Protein AF-A0A816SSE1-F1 (afdb_monomer)

Nearest PDB structures (foldseek):
  2qmi-assembly1_C  TM=7.385E-01  e=2.324E-08  Pyrococcus abyssi
  7spn-assembly1_B  TM=8.250E-01  e=4.616E-07  Dehalococcoidia bacterium
  1pwd-assembly1_A  TM=7.774E-01  e=2.651E-06  Streptomyces sp. R61
  3wwx-assembly1_A  TM=6.512E-01  e=1.426E-06  Streptomyces sp. 82F2
  8v45-assembly1_D  TM=4.387E-01  e=1.017E+00  Escherichia coli B185

Mean predicted aligned error: 7.64 Å

Solvent-accessible surface area (backbone atoms only — not comparable to full-atom values): 15136 Å² total; per-residue (Å²): 103,69,48,67,74,73,46,53,67,65,54,44,49,46,67,67,62,51,88,50,66,86,80,51,75,99,60,64,89,87,76,71,35,68,94,51,54,67,60,46,21,51,54,36,50,52,49,22,71,76,66,76,37,58,53,64,58,40,45,34,64,73,48,36,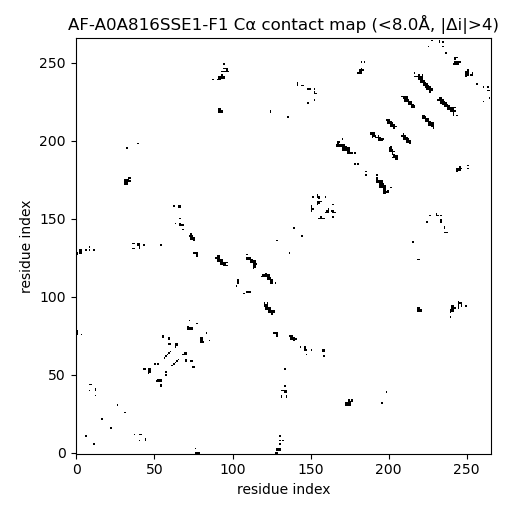38,66,57,72,34,67,54,62,65,38,40,59,52,74,82,45,38,89,59,66,77,79,44,76,80,76,48,22,26,32,50,62,58,86,57,53,67,55,50,46,67,76,40,61,89,47,73,60,38,61,64,41,89,93,38,67,52,32,34,33,30,58,90,79,72,65,74,57,54,65,53,52,69,73,42,62,50,70,74,54,50,46,42,56,52,48,23,60,49,53,40,16,55,86,79,52,53,48,65,56,45,52,57,34,64,42,73,79,36,60,42,70,58,81,79,70,39,78,53,71,58,76,71,84,60,49,71,58,72,44,32,28,27,66,90,30,37,37,43,42,34,73,88,68,52,45,35,39,27,48,68,51,77,51,91,11,27,33,40,41,40,37,26,33,73,84,44,83,46,75,52,74,48,81,42,53,44,34,42,61,38,66,35,71,67,22,45,51,51,38,51,48,56,51,49,54,55,60,65,66,63,118

Sequence (266 aa):
DTAFEQATLAETLFANLNPNTSNWLPKPPGTVSFYSNDGSSLAGLVVERVTNMSFDLYVKEKIMQPLGVDISKVGVRLADFSNREELVKHNAYAFNEPDFNAWTQGVPQLNVTKLSENFPTWLNIPFFGFSVYPSGLFRMSARSLSKFLQMFMNNGSNLISPKSIAEMKIVVGGGLIPYYDPSGIANTSVVAPPSFGLSWTWQTLKDGRRYIGHSGTLPGARHWMIVNEKNTVGVIILSNGDSNVPSDRSQEYYKLLENIHLALFE

Organism: NCBI:txid392030

Secondary structure (DSSP, 8-state):
-HHHHS--HHHHHHHHHSS-GGGS-SS-TTS-B---HHHHHHHHHHHHHHHSS-HHHHIIIIIITTTT--GGG-BSSGGG-S-GGGSSSS-EEEES-TTHHHHHHHSTTS--EEEETTEEEEEEE-----S-TTSS--B--HHHHHHHHHHHHTTTTTTS-HHHHHHHHS--EEB------TT----TTBSS--EE-SS-EEEEBTTS-EEEEEEEEETTEEEEEEEETTSS-EEEEEESB--SSSSHHHHHHHHHHHHHHHHTT-

Foldseek 3Di:
DVQPVPDDLVRVLCVVVPPPCVLDDPDDPLPADADDLSVVSVVQVVCCVVPVDRSFCCCLVQPLVLLVHDSCQKTQDPVSHPDCCSPPHFAFKEFQFPCPVVCCVVPVVFPWAQPDPVRRRIIGTDDDHHSSPPSDRIDHDPVSVVSVLLCLLVLNPSHDHVVVSVQQVDFSHFHPDPPPLVLPDDPPFFDGGWTGGNQKTWTAGPVGWIKIWDKDDDRRWIWTWIATPNSPDIDIDIGSGQLSGNDPVSVVVVVVVVVVVVVRRD

InterPro domains:
  IPR001466 Beta-lactamase-related [PF00144] (25-257)
  IPR012338 Beta-lactamase/transpeptidase-like [G3DSA:3.40.710.10] (2-257)
  IPR012338 Beta-lactamase/transpeptidase-like [SSF56601] (26-260)
  IPR050491 Beta-lactamase AmpC-like [PTHR46825] (21-256)

pLDDT: mean 80.85, std 13.41, range [37.0, 98.12]

Radius of gyration: 18.94 Å; Cα contacts (8 Å, |Δi|>4): 410; chains: 1; bounding box: 52×49×41 Å

Structure (mmCIF, N/CA/C/O backbone):
data_AF-A0A816SSE1-F1
#
_entry.id   AF-A0A816SSE1-F1
#
loop_
_atom_site.group_PDB
_atom_site.id
_atom_site.type_symbol
_atom_site.label_atom_id
_atom_site.label_alt_id
_atom_site.label_comp_id
_atom_site.label_asym_id
_atom_site.label_entity_id
_atom_site.label_seq_id
_atom_site.pdbx_PDB_ins_code
_atom_site.Cartn_x
_atom_site.Cartn_y
_atom_site.Cartn_z
_atom_site.occupancy
_atom_site.B_iso_or_equiv
_atom_site.auth_seq_id
_atom_site.auth_comp_id
_atom_site.auth_asym_id
_atom_site.auth_atom_id
_atom_site.pdbx_PDB_model_num
ATOM 1 N N . ASP A 1 1 ? 11.078 17.916 -1.033 1.00 55.06 1 ASP A N 1
ATOM 2 C CA . ASP A 1 1 ? 9.647 17.634 -1.250 1.00 55.06 1 ASP A CA 1
ATOM 3 C C . ASP A 1 1 ? 9.007 18.672 -2.162 1.00 55.06 1 ASP A C 1
ATOM 5 O O . ASP A 1 1 ? 7.828 18.964 -2.028 1.00 55.06 1 ASP A O 1
ATOM 9 N N . THR A 1 2 ? 9.735 19.176 -3.163 1.00 48.59 2 THR A N 1
ATOM 10 C CA . THR A 1 2 ? 9.220 20.211 -4.072 1.00 48.59 2 THR A CA 1
ATOM 11 C C . THR A 1 2 ? 7.942 19.782 -4.796 1.00 48.59 2 THR A C 1
ATOM 13 O O . THR A 1 2 ? 7.094 20.622 -5.061 1.00 48.59 2 THR A O 1
ATOM 16 N N . ALA A 1 3 ? 7.740 18.477 -5.024 1.00 54.12 3 ALA A N 1
ATOM 17 C CA . ALA A 1 3 ? 6.495 17.942 -5.578 1.00 54.12 3 ALA A CA 1
ATOM 18 C C . ALA A 1 3 ? 5.246 18.249 -4.719 1.00 54.12 3 ALA A C 1
ATOM 20 O O . ALA A 1 3 ? 4.173 18.478 -5.266 1.00 54.12 3 ALA A O 1
ATOM 21 N N . PHE A 1 4 ? 5.378 18.296 -3.389 1.00 59.19 4 PHE A N 1
A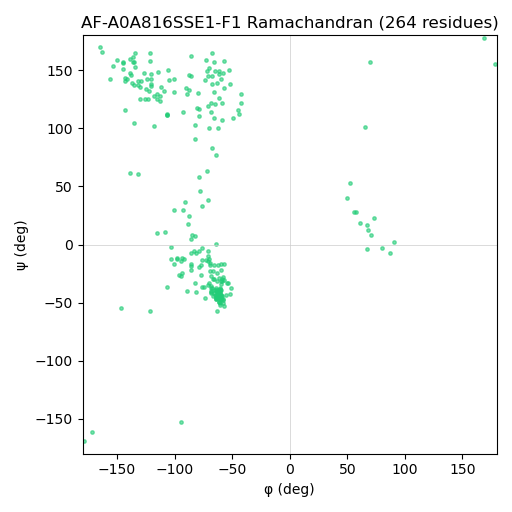TOM 22 C CA . PHE A 1 4 ? 4.265 18.565 -2.465 1.00 59.19 4 PHE A CA 1
ATOM 23 C C . PHE A 1 4 ? 4.119 20.042 -2.092 1.00 59.19 4 PHE A C 1
ATOM 25 O O . PHE A 1 4 ? 3.123 20.421 -1.486 1.00 59.19 4 PHE A O 1
ATOM 32 N N . GLU A 1 5 ? 5.110 20.868 -2.422 1.00 60.91 5 GLU A N 1
ATOM 33 C CA . GLU A 1 5 ? 5.082 22.317 -2.187 1.00 60.91 5 GLU A CA 1
ATOM 34 C C . GLU A 1 5 ? 4.391 23.071 -3.335 1.00 60.91 5 GLU A C 1
ATOM 36 O O . GLU A 1 5 ? 3.985 24.215 -3.162 1.00 60.91 5 GLU A O 1
ATOM 41 N N . GLN A 1 6 ? 4.253 22.437 -4.505 1.00 62.56 6 GLN A N 1
ATOM 42 C CA . GLN A 1 6 ? 3.794 23.088 -5.737 1.00 62.56 6 GLN A CA 1
ATOM 43 C C . GLN A 1 6 ? 2.287 22.974 -5.997 1.00 62.56 6 GLN A C 1
ATOM 45 O O . GLN A 1 6 ? 1.749 23.813 -6.715 1.00 62.56 6 GLN A O 1
ATOM 50 N N . ALA A 1 7 ? 1.613 21.956 -5.453 1.00 72.81 7 ALA A N 1
ATOM 51 C CA . ALA A 1 7 ? 0.183 21.740 -5.664 1.00 72.81 7 ALA A CA 1
ATOM 52 C C . ALA A 1 7 ? -0.444 20.913 -4.533 1.00 72.81 7 ALA A C 1
ATOM 54 O O . ALA A 1 7 ? 0.136 19.942 -4.041 1.00 72.81 7 ALA A O 1
ATOM 55 N N . THR A 1 8 ? -1.668 21.268 -4.157 1.00 83.69 8 THR A N 1
ATOM 56 C CA . THR A 1 8 ? -2.536 20.479 -3.277 1.00 83.69 8 THR A CA 1
ATOM 57 C C . THR A 1 8 ? -2.989 19.180 -3.954 1.00 83.69 8 THR A C 1
ATOM 59 O O . THR A 1 8 ? -2.926 19.031 -5.181 1.00 83.69 8 THR A O 1
ATOM 62 N N . LEU A 1 9 ? -3.512 18.233 -3.163 1.00 84.69 9 LEU A N 1
ATOM 63 C CA . LEU A 1 9 ? -4.144 17.017 -3.689 1.00 84.69 9 LEU A CA 1
ATOM 64 C C . LEU A 1 9 ? -5.273 17.357 -4.672 1.00 84.69 9 LEU A C 1
ATOM 66 O O . LEU A 1 9 ? -5.369 16.769 -5.747 1.00 84.69 9 LEU A O 1
ATOM 70 N N . ALA A 1 10 ? -6.096 18.347 -4.321 1.00 87.06 10 ALA A N 1
ATOM 71 C CA . ALA A 1 10 ? -7.173 18.818 -5.177 1.00 87.06 10 ALA A CA 1
ATOM 72 C C . ALA A 1 10 ? -6.644 19.362 -6.512 1.00 87.06 10 ALA A C 1
ATOM 74 O O . ALA A 1 10 ? -7.105 18.921 -7.558 1.00 87.06 10 ALA A O 1
ATOM 75 N N . GLU A 1 11 ? -5.673 20.278 -6.494 1.00 86.88 11 GLU A N 1
ATOM 76 C CA . GLU A 1 11 ? -5.093 20.854 -7.718 1.00 86.88 11 GLU A CA 1
ATOM 77 C C . GLU A 1 11 ? -4.456 19.787 -8.604 1.00 86.88 11 GLU A C 1
ATOM 79 O O . GLU A 1 11 ? -4.664 19.800 -9.815 1.00 86.88 11 GLU A O 1
ATOM 84 N N . THR A 1 12 ? -3.752 18.824 -8.005 1.00 82.69 12 THR A N 1
ATOM 85 C CA . THR A 1 12 ? -3.141 17.719 -8.750 1.00 82.69 12 THR A CA 1
ATOM 86 C C . THR A 1 12 ? -4.197 16.841 -9.418 1.00 82.69 12 THR A C 1
ATOM 88 O O . THR A 1 12 ? -4.097 16.549 -10.609 1.00 82.69 12 THR A O 1
ATOM 91 N N . LEU A 1 13 ? -5.243 16.461 -8.678 1.00 85.38 13 LEU A N 1
ATOM 92 C CA . LEU A 1 13 ? -6.352 15.675 -9.218 1.00 85.38 13 LEU A CA 1
ATOM 93 C C . LEU A 1 13 ? -7.097 16.432 -10.314 1.00 85.38 13 LEU A C 1
ATOM 95 O O . LEU A 1 13 ? -7.387 15.853 -11.354 1.00 85.38 13 LEU A O 1
ATOM 99 N N . PHE A 1 14 ? -7.381 17.721 -10.126 1.00 85.25 14 PHE A N 1
ATOM 100 C CA . PHE A 1 14 ? -8.041 18.520 -11.156 1.00 85.25 14 PHE A CA 1
ATOM 101 C C . PHE A 1 14 ? -7.170 18.663 -12.400 1.00 85.25 14 PHE A C 1
ATOM 103 O O . PHE A 1 14 ? -7.679 18.477 -13.498 1.00 85.25 14 PHE A O 1
ATOM 110 N N . ALA A 1 15 ? -5.871 18.927 -12.260 1.00 82.50 15 ALA A N 1
ATOM 111 C CA . ALA A 1 15 ? -4.966 18.999 -13.402 1.00 82.50 15 ALA A CA 1
ATOM 112 C C . ALA A 1 15 ? -4.905 17.669 -14.171 1.00 82.50 15 ALA A C 1
ATOM 114 O O . ALA A 1 15 ? -4.909 17.687 -15.400 1.00 82.50 15 ALA A O 1
ATOM 115 N N . ASN A 1 16 ? -4.909 16.532 -13.465 1.00 79.12 16 ASN A N 1
ATOM 116 C CA . ASN A 1 16 ? -4.886 15.211 -14.093 1.00 79.12 16 ASN A CA 1
ATOM 117 C C . ASN A 1 16 ? -6.241 14.818 -14.714 1.00 79.12 16 ASN A C 1
ATOM 119 O O . ASN A 1 16 ? -6.283 14.184 -15.762 1.00 79.12 16 ASN A O 1
ATOM 123 N N . LEU A 1 17 ? -7.370 15.182 -14.098 1.00 79.56 17 LEU A N 1
ATOM 124 C CA . LEU A 1 17 ? -8.709 14.732 -14.515 1.00 79.56 17 LEU A CA 1
ATOM 125 C C . LEU A 1 17 ? -9.439 15.702 -15.464 1.00 79.56 17 LEU A C 1
ATOM 127 O O . LEU A 1 17 ? -10.440 15.320 -16.076 1.00 79.56 17 LEU A O 1
ATOM 131 N N . ASN A 1 18 ? -8.972 16.944 -15.602 1.00 73.38 18 ASN A N 1
ATOM 132 C CA . ASN A 1 18 ? -9.545 17.947 -16.506 1.00 73.38 18 ASN A CA 1
ATOM 133 C C . ASN A 1 18 ? -9.251 17.614 -17.983 1.00 73.38 18 ASN A C 1
ATOM 135 O O . ASN A 1 18 ? -8.183 17.094 -18.298 1.00 73.38 18 ASN A O 1
ATOM 139 N N . PRO A 1 19 ? -10.136 17.990 -18.922 1.00 67.31 19 PRO A N 1
ATOM 140 C CA . PRO A 1 19 ? -11.130 17.126 -19.560 1.00 67.31 19 PRO A CA 1
ATOM 141 C C . PRO A 1 19 ? -10.518 16.090 -20.532 1.00 67.31 19 PRO A C 1
ATOM 143 O O . PRO A 1 19 ? -11.063 15.833 -21.608 1.00 67.31 19 PRO A O 1
ATOM 146 N N . ASN A 1 20 ? -9.360 15.513 -20.209 1.00 68.94 20 ASN A N 1
ATOM 147 C CA . ASN A 1 20 ? -8.741 14.498 -21.038 1.00 68.94 20 ASN A CA 1
ATOM 148 C C . ASN A 1 20 ? -9.567 13.209 -20.962 1.00 68.94 20 ASN A C 1
ATOM 150 O O . ASN A 1 20 ? -9.487 12.437 -20.006 1.00 68.94 20 ASN A O 1
ATOM 154 N N . THR A 1 21 ? -10.391 12.988 -21.983 1.00 74.00 21 THR A N 1
ATOM 155 C CA . THR A 1 21 ? -11.289 11.831 -22.079 1.00 74.00 21 THR A CA 1
ATOM 156 C C . THR A 1 21 ? -10.546 10.494 -22.062 1.00 74.00 21 THR A C 1
ATOM 158 O O . THR A 1 21 ? -11.167 9.486 -21.738 1.00 74.00 21 THR A O 1
ATOM 161 N N . SER A 1 22 ? -9.225 10.469 -22.305 1.00 77.38 22 SER A N 1
ATOM 162 C CA . SER A 1 22 ? -8.405 9.257 -22.164 1.00 77.38 22 SER A CA 1
ATOM 163 C C . SER A 1 22 ? -8.278 8.760 -20.723 1.00 77.38 22 SER A C 1
ATOM 165 O O . SER A 1 22 ? -7.993 7.585 -20.519 1.00 77.38 22 SER A O 1
ATOM 167 N N . ASN A 1 23 ? -8.475 9.632 -19.730 1.00 75.50 23 ASN A N 1
ATOM 168 C CA . ASN A 1 23 ? -8.361 9.273 -18.311 1.00 75.50 23 ASN A CA 1
ATOM 169 C C . ASN A 1 23 ? -9.644 8.626 -17.770 1.00 75.50 23 ASN A C 1
ATOM 171 O O . ASN A 1 23 ? -9.679 8.156 -16.634 1.00 75.50 23 ASN A O 1
ATOM 175 N N . TRP A 1 24 ? -10.698 8.576 -18.588 1.00 81.12 24 TRP A N 1
ATOM 176 C CA . TRP A 1 24 ? -11.992 8.015 -18.232 1.00 81.12 24 TRP A CA 1
ATOM 177 C C . TRP A 1 24 ? -12.254 6.734 -19.015 1.00 81.12 24 TRP A C 1
ATOM 179 O O . TRP A 1 24 ? -12.068 6.665 -20.229 1.00 81.12 24 TRP A O 1
ATOM 189 N N . LEU A 1 25 ? -12.746 5.707 -18.323 1.00 82.62 25 LEU A N 1
ATOM 190 C CA . LEU A 1 25 ? -13.217 4.507 -19.001 1.00 82.62 25 LEU A CA 1
ATOM 191 C C . LEU A 1 25 ? -14.484 4.838 -19.807 1.00 82.62 25 LEU A C 1
ATOM 193 O O . LEU A 1 25 ? -15.393 5.476 -19.273 1.00 82.62 25 LEU A O 1
ATOM 197 N N . PRO A 1 26 ? -14.624 4.333 -21.046 1.00 86.69 26 PRO A N 1
ATOM 198 C CA . PRO A 1 26 ? -15.840 4.483 -21.845 1.00 86.69 26 PRO A CA 1
ATOM 199 C C . PRO A 1 26 ? -16.927 3.495 -21.379 1.00 86.69 26 PRO A C 1
ATOM 201 O O . PRO A 1 26 ? -17.522 2.762 -22.173 1.00 86.69 26 PRO A O 1
ATOM 204 N N . LYS A 1 27 ? -17.134 3.397 -20.064 1.00 86.00 27 LYS A N 1
ATOM 205 C CA . LYS A 1 27 ? -18.041 2.461 -19.395 1.00 86.00 27 LYS A CA 1
ATOM 206 C C . LYS A 1 27 ? -18.806 3.202 -18.296 1.00 86.00 27 LYS A C 1
ATOM 208 O O . LYS A 1 27 ? -18.195 4.001 -17.588 1.00 86.00 27 LYS A O 1
ATOM 213 N N . PRO A 1 28 ? -20.114 2.949 -18.114 1.00 89.12 28 PRO A N 1
ATOM 214 C CA . PRO A 1 28 ? -20.858 3.567 -17.022 1.00 89.12 28 PRO A CA 1
ATOM 215 C C . PRO A 1 28 ? -20.286 3.170 -15.646 1.00 89.12 28 PRO A C 1
ATOM 217 O O . PRO A 1 28 ? -19.832 2.028 -15.487 1.00 89.12 28 PRO A O 1
ATOM 220 N N . PRO A 1 29 ? -20.338 4.057 -14.635 1.00 88.38 29 PRO A N 1
ATOM 221 C CA . PRO A 1 29 ? -19.935 3.723 -13.271 1.00 88.38 29 PRO A CA 1
ATOM 222 C C . PRO A 1 29 ? -20.623 2.450 -12.756 1.00 88.38 29 PRO A C 1
ATOM 224 O O . PRO A 1 29 ? -21.811 2.240 -12.989 1.00 88.38 29 PRO A O 1
ATOM 227 N N . GLY A 1 30 ? -19.866 1.589 -12.072 1.00 86.06 30 GLY A N 1
ATOM 228 C CA . GLY A 1 30 ? -20.372 0.335 -11.497 1.00 86.06 30 GLY A CA 1
ATOM 229 C C . GLY A 1 30 ? -20.518 -0.836 -12.477 1.00 86.06 30 GLY A C 1
ATOM 230 O O . GLY A 1 30 ? -20.851 -1.935 -12.047 1.00 86.06 30 GLY A O 1
ATOM 231 N N . THR A 1 31 ? -20.251 -0.647 -13.775 1.00 86.56 31 THR A N 1
ATOM 232 C CA . THR A 1 31 ? -20.354 -1.740 -14.768 1.00 86.56 31 THR A CA 1
ATOM 233 C C . THR A 1 31 ? -19.091 -2.588 -14.890 1.00 86.56 31 THR A C 1
ATOM 235 O O . THR A 1 31 ? -19.152 -3.721 -15.361 1.00 86.56 31 THR A O 1
ATOM 238 N N . VAL A 1 32 ? -17.946 -2.043 -14.478 1.00 83.19 32 VAL A N 1
ATOM 239 C CA . VAL A 1 32 ? -16.638 -2.702 -14.495 1.00 83.19 32 VAL A CA 1
ATOM 240 C C . VAL A 1 32 ? -15.824 -2.269 -13.279 1.00 83.19 32 VAL A C 1
ATOM 242 O O . VAL A 1 32 ? -16.035 -1.181 -12.740 1.00 83.19 32 VAL A O 1
ATOM 245 N N . SER A 1 33 ? -14.855 -3.092 -12.883 1.00 80.06 33 SER A N 1
ATOM 246 C CA . SER A 1 33 ? -13.848 -2.735 -11.882 1.00 80.06 33 SER A CA 1
ATOM 247 C C . SER A 1 33 ? -12.460 -2.773 -12.506 1.00 80.06 33 SER A C 1
ATOM 249 O O . SER A 1 33 ? -12.069 -3.773 -13.112 1.00 80.06 33 SER A O 1
ATOM 251 N N . PHE A 1 34 ? -11.722 -1.676 -12.350 1.00 79.50 34 PHE A N 1
ATOM 252 C CA . PHE A 1 34 ? -10.370 -1.499 -12.868 1.00 79.50 34 PHE A CA 1
ATOM 253 C C . PHE A 1 34 ? -9.505 -0.815 -11.808 1.00 79.50 34 PHE A C 1
ATOM 255 O O . PHE A 1 34 ? -10.004 0.012 -11.042 1.00 79.50 34 PHE A O 1
ATOM 262 N N . TYR A 1 35 ? -8.220 -1.162 -11.751 1.00 81.81 35 TYR A N 1
ATOM 263 C CA . TYR A 1 35 ? -7.293 -0.531 -10.816 1.00 81.81 35 TYR A CA 1
ATOM 264 C C . TYR A 1 35 ? -7.107 0.949 -11.163 1.00 81.81 35 TYR A C 1
ATOM 266 O O . TYR A 1 35 ? -6.848 1.290 -12.315 1.00 81.81 35 TYR A O 1
ATOM 274 N N . SER A 1 36 ? -7.222 1.832 -10.170 1.00 83.25 36 SER A N 1
ATOM 275 C CA . SER A 1 36 ? -7.087 3.273 -10.379 1.00 83.25 36 SER A CA 1
ATOM 276 C C . SER A 1 36 ? -6.382 3.939 -9.201 1.00 83.25 36 SER A C 1
ATOM 278 O O . SER A 1 36 ? -6.900 3.986 -8.080 1.00 83.25 36 SER A O 1
ATOM 280 N N . ASN A 1 37 ? -5.203 4.494 -9.487 1.00 85.31 37 ASN A N 1
ATOM 281 C CA . ASN A 1 37 ? -4.497 5.372 -8.560 1.00 85.31 37 ASN A CA 1
ATOM 282 C C . ASN A 1 37 ? -5.315 6.644 -8.301 1.00 85.31 37 ASN A C 1
ATOM 284 O O . ASN A 1 37 ? -5.533 6.998 -7.145 1.00 85.31 37 ASN A O 1
ATOM 288 N N . ASP A 1 38 ? -5.866 7.256 -9.354 1.00 85.50 38 ASP A N 1
ATOM 289 C CA . ASP A 1 38 ? -6.718 8.445 -9.242 1.00 85.50 38 ASP A CA 1
ATOM 290 C C . ASP A 1 38 ? -7.967 8.190 -8.392 1.00 85.50 38 ASP A C 1
ATOM 292 O O . ASP A 1 38 ? -8.341 9.028 -7.576 1.00 85.50 38 ASP A O 1
ATOM 296 N N . GLY A 1 39 ? -8.581 7.009 -8.514 1.00 87.75 39 GLY A N 1
ATOM 297 C CA . GLY A 1 39 ? -9.715 6.598 -7.684 1.00 87.75 39 GLY A CA 1
ATOM 298 C C . GLY A 1 39 ? -9.365 6.539 -6.195 1.00 87.75 39 GLY A C 1
ATOM 299 O O . GLY A 1 39 ? -10.115 7.050 -5.361 1.00 87.75 39 GLY A O 1
ATOM 300 N N . SER A 1 40 ? -8.196 5.984 -5.857 1.00 89.56 40 SER A N 1
ATOM 301 C CA . SER A 1 40 ? -7.685 5.996 -4.477 1.00 89.56 40 SER A CA 1
ATOM 302 C C . SER A 1 40 ? -7.417 7.420 -3.994 1.00 89.56 40 SER A C 1
ATOM 304 O O . SER A 1 40 ? -7.739 7.769 -2.856 1.00 89.56 40 SER A O 1
ATOM 306 N N . SER A 1 41 ? -6.889 8.274 -4.870 1.00 89.38 41 SER A N 1
ATOM 307 C CA . SER A 1 41 ? -6.599 9.659 -4.526 1.00 89.38 41 SER A CA 1
ATOM 308 C C . SER A 1 41 ? -7.851 10.518 -4.342 1.00 89.38 41 SER A C 1
ATOM 310 O O . SER A 1 41 ? -7.899 11.340 -3.426 1.00 89.38 41 SER A O 1
ATOM 312 N N . LEU A 1 42 ? -8.909 10.273 -5.119 1.00 90.31 42 LEU A N 1
ATOM 313 C CA . LEU A 1 42 ? -10.229 10.876 -4.917 1.00 90.31 42 LEU A CA 1
ATOM 314 C C . LEU A 1 42 ? -10.834 10.479 -3.564 1.00 90.31 42 LEU A C 1
ATOM 316 O O . LEU A 1 42 ? -11.396 11.335 -2.882 1.00 90.31 42 LEU A O 1
ATOM 320 N N . ALA A 1 43 ? -10.682 9.221 -3.134 1.00 92.62 43 ALA A N 1
ATOM 321 C CA . ALA A 1 43 ? -11.103 8.800 -1.794 1.00 92.62 43 ALA A CA 1
ATOM 322 C C . ALA A 1 43 ? -10.333 9.554 -0.693 1.00 92.62 43 ALA A C 1
ATOM 324 O O . ALA A 1 43 ? -10.930 9.994 0.291 1.00 92.62 43 ALA A O 1
ATOM 325 N N . GLY A 1 44 ? -9.031 9.779 -0.894 1.00 92.38 44 GLY A N 1
ATOM 326 C CA . GLY A 1 44 ? -8.223 10.657 -0.046 1.00 92.38 44 GLY A CA 1
ATOM 327 C C . GLY A 1 44 ? -8.761 12.082 0.027 1.00 92.38 44 GLY A C 1
ATOM 328 O O . GLY A 1 44 ? -8.944 12.618 1.117 1.00 92.38 44 GLY A O 1
ATOM 329 N N . LEU A 1 45 ? -9.095 12.675 -1.122 1.00 92.56 45 LEU A N 1
ATOM 330 C CA . LEU A 1 45 ? -9.659 14.023 -1.187 1.00 92.56 45 LEU A CA 1
ATOM 331 C C . LEU A 1 45 ? -10.991 14.125 -0.430 1.00 92.56 45 LEU A C 1
ATOM 333 O O . LEU A 1 45 ? -11.235 15.130 0.231 1.00 92.56 45 LEU A O 1
ATOM 337 N N . VAL A 1 46 ? -11.842 13.094 -0.471 1.00 95.50 46 VAL A N 1
ATOM 338 C CA . VAL A 1 46 ? -13.080 13.063 0.332 1.00 95.50 46 VAL A CA 1
ATOM 339 C C . VAL A 1 46 ? -12.765 13.174 1.825 1.00 95.50 46 VAL A C 1
ATOM 341 O O . VAL A 1 46 ? -13.406 13.965 2.518 1.00 95.50 46 VAL A O 1
ATOM 344 N N . VAL A 1 47 ? -11.758 12.449 2.320 1.00 95.62 47 VAL A N 1
ATOM 345 C CA . VAL A 1 47 ? -11.315 12.567 3.719 1.00 95.62 47 VAL A CA 1
ATOM 346 C C . VAL A 1 47 ? -10.863 13.994 4.023 1.00 95.62 47 VAL A C 1
ATOM 348 O O . VAL A 1 47 ? -11.293 14.547 5.035 1.00 95.62 47 VAL A O 1
ATOM 351 N N . GLU A 1 48 ? -10.076 14.627 3.148 1.00 94.31 48 GLU A N 1
ATOM 352 C CA . GLU A 1 48 ? -9.633 16.013 3.359 1.00 94.31 48 GLU A CA 1
ATOM 353 C C . GLU A 1 48 ? -10.807 16.991 3.456 1.00 94.31 48 GLU A C 1
ATOM 355 O O . GLU A 1 48 ? -10.849 17.835 4.351 1.00 94.31 48 GLU A O 1
ATOM 360 N N . ARG A 1 49 ? -11.810 16.844 2.582 1.00 95.94 49 ARG A N 1
ATOM 361 C CA . ARG A 1 49 ? -13.000 17.711 2.569 1.00 95.94 49 ARG A CA 1
ATOM 362 C C . ARG A 1 49 ? -13.891 17.528 3.789 1.00 95.94 49 ARG A C 1
ATOM 364 O O . ARG A 1 49 ? -14.445 18.508 4.274 1.00 95.94 49 ARG A O 1
ATOM 371 N N . VAL A 1 50 ? -14.044 16.298 4.274 1.00 98.12 50 VAL A N 1
ATOM 372 C CA . VAL A 1 50 ? -14.899 15.999 5.434 1.00 98.12 50 VAL A CA 1
ATOM 373 C C . VAL A 1 50 ? -14.225 16.406 6.743 1.00 98.12 50 VAL A C 1
ATOM 375 O O . VAL A 1 50 ? -14.896 16.845 7.673 1.00 98.12 50 VAL A O 1
ATOM 378 N N . THR A 1 51 ? -12.906 16.245 6.832 1.00 97.19 51 THR A N 1
ATOM 379 C CA . THR A 1 51 ? -12.166 16.384 8.097 1.00 97.19 51 THR A CA 1
ATOM 380 C C . THR A 1 51 ? -11.462 17.726 8.241 1.00 97.19 51 THR A C 1
ATOM 382 O O . THR A 1 51 ? -11.080 18.088 9.351 1.00 97.19 51 THR A O 1
ATOM 385 N N . ASN A 1 52 ? -11.286 18.459 7.136 1.00 95.56 52 ASN A N 1
ATOM 386 C CA . ASN A 1 52 ? -10.455 19.658 7.058 1.00 95.56 52 ASN A CA 1
ATOM 387 C C . ASN A 1 52 ? -8.999 19.415 7.517 1.00 95.56 52 ASN A C 1
ATOM 389 O O . ASN A 1 52 ? -8.330 20.321 8.012 1.00 95.56 52 ASN A O 1
ATOM 393 N N . MET A 1 53 ? -8.514 18.178 7.372 1.00 93.81 53 MET A N 1
ATOM 394 C CA . MET A 1 53 ? -7.122 17.774 7.576 1.00 93.81 53 MET A CA 1
ATOM 395 C C . MET A 1 53 ? -6.546 17.335 6.233 1.00 93.81 53 MET A C 1
ATOM 397 O O . MET A 1 53 ? -7.274 16.757 5.430 1.00 93.81 53 MET A O 1
ATOM 401 N N . SER A 1 54 ? -5.247 17.527 5.986 1.00 89.75 54 SER A N 1
ATOM 402 C CA . SER A 1 54 ? -4.625 16.798 4.875 1.00 89.75 54 SER A CA 1
ATOM 403 C C . SER A 1 54 ? -4.723 15.296 5.149 1.00 89.75 54 SER A C 1
ATOM 405 O O . SER A 1 54 ? -4.708 14.870 6.314 1.00 89.75 54 SER A O 1
ATOM 407 N N . PHE A 1 55 ? -4.824 14.469 4.107 1.00 90.38 55 PHE A N 1
ATOM 408 C CA . PHE A 1 55 ? -5.027 13.030 4.305 1.00 90.38 55 PHE A CA 1
ATOM 409 C C . PHE A 1 55 ? -3.870 12.407 5.121 1.00 90.38 55 PHE A C 1
ATOM 411 O O . PHE A 1 55 ? -4.044 11.382 5.767 1.00 90.38 55 PHE A O 1
ATOM 418 N N . ASP A 1 56 ? -2.685 13.030 5.166 1.00 88.88 56 ASP A N 1
ATOM 419 C CA . ASP A 1 56 ? -1.459 12.412 5.672 1.00 88.88 56 ASP A CA 1
ATOM 420 C C . ASP A 1 56 ? -1.381 12.676 7.158 1.00 88.88 56 ASP A C 1
ATOM 422 O O . ASP A 1 56 ? -1.100 11.760 7.927 1.00 88.88 56 ASP A O 1
ATOM 426 N N . LEU A 1 57 ? -1.763 13.889 7.556 1.00 91.19 57 LEU A N 1
ATOM 427 C CA . LEU A 1 57 ? -2.038 14.231 8.936 1.00 91.19 57 LEU A CA 1
ATOM 428 C C . LEU A 1 57 ? -3.204 13.402 9.464 1.00 91.19 57 LEU A C 1
ATOM 430 O O . LEU A 1 57 ? -3.106 12.876 10.568 1.00 91.19 57 LEU A O 1
ATOM 434 N N . TYR A 1 58 ? -4.262 13.190 8.674 1.00 95.19 58 TYR A N 1
ATOM 435 C CA . TYR A 1 58 ? -5.360 12.315 9.084 1.00 95.19 58 TYR A CA 1
ATOM 436 C C . TYR A 1 58 ? -4.879 10.879 9.333 1.00 95.19 58 TYR A C 1
ATOM 438 O O . TYR A 1 58 ? -5.128 10.323 10.400 1.00 95.19 58 TYR A O 1
ATOM 446 N N . VAL A 1 59 ? -4.135 10.275 8.401 1.00 94.56 59 VAL A N 1
ATOM 447 C CA . VAL A 1 59 ? -3.578 8.925 8.588 1.00 94.56 59 VAL A CA 1
ATOM 448 C C . VAL A 1 59 ? -2.641 8.887 9.797 1.00 94.56 59 VAL A C 1
ATOM 450 O O . VAL A 1 59 ? -2.725 7.962 10.603 1.00 94.56 59 VAL A O 1
ATOM 453 N N . LYS A 1 60 ? -1.772 9.885 9.980 1.00 94.25 60 LYS A N 1
ATOM 454 C CA . LYS A 1 60 ? -0.852 9.941 11.125 1.00 94.25 60 LYS A CA 1
ATOM 455 C C . LYS A 1 60 ? -1.610 10.045 12.448 1.00 94.25 60 LYS A C 1
ATOM 457 O O . LYS A 1 60 ? -1.459 9.175 13.302 1.00 94.25 60 LYS A O 1
ATOM 462 N N . GLU A 1 61 ? -2.448 11.059 12.612 1.00 96.12 61 GLU A N 1
ATOM 463 C CA . GLU A 1 61 ? -3.078 11.395 13.894 1.00 96.12 61 GLU A CA 1
ATOM 464 C C . GLU A 1 61 ? -4.319 10.564 14.212 1.00 96.12 61 GLU A C 1
ATOM 466 O O . GLU A 1 61 ? -4.608 10.306 15.378 1.00 96.12 61 GLU A O 1
ATOM 471 N N . LYS A 1 62 ? -5.092 10.166 13.197 1.00 97.56 62 LYS A N 1
ATOM 472 C CA . LYS A 1 62 ? -6.379 9.480 13.392 1.00 97.56 62 LYS A CA 1
ATOM 473 C C . LYS A 1 62 ? -6.309 7.983 13.151 1.00 97.56 62 LYS A C 1
ATOM 475 O O . LYS A 1 62 ? -7.248 7.305 13.541 1.00 97.56 62 LYS A O 1
ATOM 480 N N . ILE A 1 63 ? -5.232 7.461 12.556 1.00 96.81 63 ILE A N 1
ATOM 481 C CA . ILE A 1 63 ? -5.059 6.017 12.315 1.00 96.81 63 ILE A CA 1
ATOM 482 C C . ILE A 1 63 ? -3.796 5.494 13.001 1.00 96.81 63 ILE A C 1
ATOM 484 O O . ILE A 1 63 ? -3.884 4.596 13.830 1.00 96.81 63 ILE A O 1
ATOM 488 N N . MET A 1 64 ? -2.618 6.041 12.701 1.00 96.81 64 MET A N 1
ATOM 489 C CA . MET A 1 64 ? -1.350 5.481 13.189 1.00 96.81 64 MET A CA 1
ATOM 490 C C . MET A 1 64 ? -1.131 5.751 14.682 1.00 96.81 64 MET A C 1
ATOM 492 O O . MET A 1 64 ? -0.805 4.829 15.431 1.00 96.81 64 MET A O 1
ATOM 496 N N . GLN A 1 65 ? -1.364 6.982 15.137 1.00 96.94 65 GLN A N 1
ATOM 497 C CA . GLN A 1 65 ? -1.188 7.354 16.542 1.00 96.94 65 GLN A CA 1
ATOM 498 C C . GLN A 1 65 ? -2.099 6.550 17.493 1.00 96.94 65 GLN A C 1
ATOM 500 O O . GLN A 1 65 ? -1.567 6.001 18.461 1.00 96.94 65 GLN A O 1
ATOM 505 N N . PRO A 1 66 ? -3.416 6.377 17.238 1.00 97.88 66 PRO A N 1
ATOM 506 C CA . PRO A 1 66 ? -4.268 5.543 18.093 1.00 97.88 66 PRO A CA 1
ATOM 507 C C . PRO A 1 66 ? -3.861 4.063 18.118 1.00 97.88 66 PRO A C 1
ATOM 509 O O . PRO A 1 66 ? -4.111 3.368 19.099 1.00 97.88 66 PRO A O 1
ATOM 512 N N . LEU A 1 67 ? -3.178 3.582 17.074 1.00 97.38 67 LEU A N 1
ATOM 513 C CA . LEU A 1 67 ? -2.613 2.231 17.015 1.00 97.38 67 LEU A CA 1
ATOM 514 C C . LEU A 1 67 ? -1.257 2.099 17.732 1.00 97.38 67 LEU A C 1
ATOM 516 O O . LEU A 1 67 ? -0.606 1.052 17.650 1.00 97.38 67 LEU A O 1
ATOM 520 N N . GLY A 1 68 ? -0.826 3.145 18.442 1.00 96.56 68 GLY A N 1
ATOM 521 C CA . GLY A 1 68 ? 0.422 3.171 19.201 1.00 96.56 68 GLY A CA 1
ATOM 522 C C . GLY A 1 68 ? 1.666 3.260 18.319 1.00 96.56 68 GLY A C 1
ATOM 523 O O . GLY A 1 68 ? 2.745 2.838 18.737 1.00 96.56 68 GLY A O 1
ATOM 524 N N . VAL A 1 69 ? 1.529 3.758 17.087 1.00 95.62 69 VAL A N 1
ATOM 525 C CA . VAL A 1 69 ? 2.662 4.009 16.193 1.00 95.62 69 VAL A CA 1
ATOM 526 C C . VAL A 1 69 ? 3.219 5.406 16.461 1.00 95.62 69 VAL A C 1
ATOM 528 O O . VAL A 1 69 ? 2.479 6.387 16.508 1.00 95.62 69 VAL A O 1
ATOM 531 N N . ASP A 1 70 ? 4.542 5.498 16.591 1.00 92.88 70 ASP A N 1
ATOM 532 C CA . ASP A 1 70 ? 5.254 6.773 16.633 1.00 92.88 70 ASP A CA 1
ATOM 533 C C . AS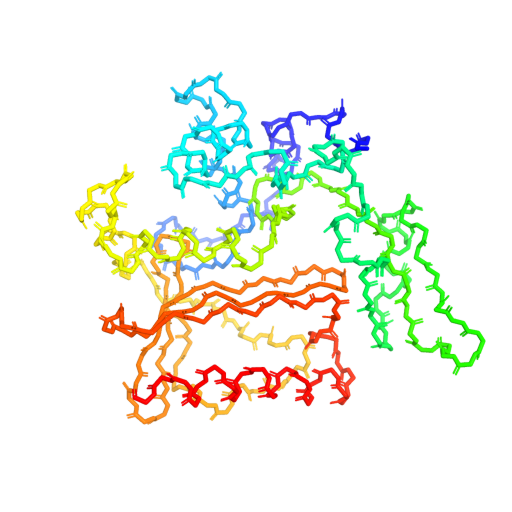P A 1 70 ? 5.131 7.491 15.279 1.00 92.88 70 ASP A C 1
ATOM 535 O O . ASP A 1 70 ? 5.716 7.077 14.273 1.00 92.88 70 ASP A O 1
ATOM 539 N N . ILE A 1 71 ? 4.353 8.574 15.257 1.00 92.12 71 ILE A N 1
ATOM 540 C CA . ILE A 1 71 ? 4.063 9.338 14.040 1.00 92.12 71 ILE A CA 1
ATOM 541 C C . ILE A 1 71 ? 5.260 10.133 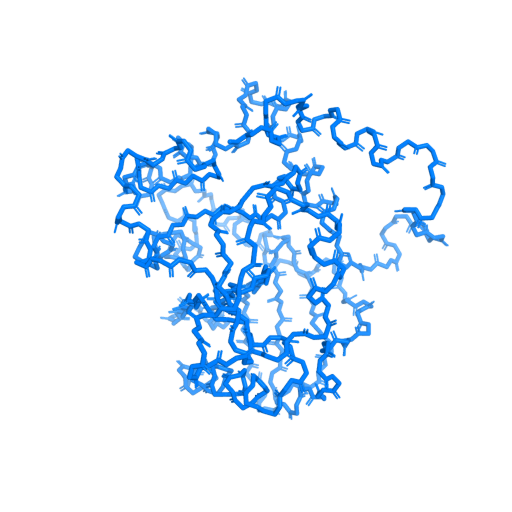13.505 1.00 92.12 71 ILE A C 1
ATOM 543 O O . ILE A 1 71 ? 5.191 10.628 12.382 1.00 92.12 71 ILE A O 1
ATOM 547 N N . SER A 1 72 ? 6.362 10.241 14.256 1.00 88.44 72 SER A N 1
ATOM 548 C CA . SER A 1 72 ? 7.625 10.796 13.742 1.00 88.44 72 SER A CA 1
ATOM 549 C C . SER A 1 72 ? 8.380 9.816 12.832 1.00 88.44 72 SER A C 1
ATOM 551 O O . SER A 1 72 ? 9.287 10.213 12.105 1.00 88.44 72 SER A O 1
ATOM 553 N N . LYS A 1 73 ? 7.982 8.535 12.838 1.00 87.81 73 LYS A N 1
ATOM 554 C CA . LYS A 1 73 ? 8.602 7.448 12.060 1.00 87.81 73 LYS A CA 1
ATOM 555 C C . LYS A 1 73 ? 7.739 6.971 10.894 1.00 87.81 73 LYS A C 1
ATOM 557 O O . LYS A 1 73 ? 8.023 5.924 10.306 1.00 87.81 73 LYS A O 1
ATOM 562 N N . VAL A 1 74 ? 6.670 7.698 10.573 1.00 89.88 74 VAL A N 1
ATOM 563 C CA . VAL A 1 74 ? 5.800 7.411 9.429 1.00 89.88 74 VAL A CA 1
ATOM 564 C C . VAL A 1 74 ? 5.416 8.699 8.713 1.00 89.88 74 VAL A C 1
ATOM 566 O O . VAL A 1 74 ? 5.251 9.756 9.329 1.00 89.88 74 VAL A O 1
ATOM 569 N N . GLY A 1 75 ? 5.234 8.612 7.404 1.00 88.06 75 GLY A N 1
ATOM 570 C CA . GLY A 1 75 ? 4.897 9.790 6.624 1.00 88.06 75 GLY A CA 1
ATOM 571 C C . GLY A 1 75 ? 4.994 9.565 5.133 1.00 88.06 75 GLY A C 1
ATOM 572 O O . GLY A 1 75 ? 5.371 8.495 4.657 1.00 88.06 75 GLY A O 1
ATOM 573 N N . VAL A 1 76 ? 4.643 10.605 4.399 1.00 83.12 76 VAL A N 1
ATOM 574 C CA . VAL A 1 76 ? 4.674 10.618 2.933 1.00 83.12 76 VAL A CA 1
ATOM 575 C C . VAL A 1 76 ? 5.844 11.461 2.456 1.00 83.12 76 VAL A C 1
ATOM 577 O O . VAL A 1 76 ? 6.500 11.109 1.477 1.00 83.12 76 VAL A O 1
ATOM 580 N N . ARG A 1 77 ? 6.133 12.550 3.171 1.00 81.06 77 ARG A N 1
ATOM 581 C CA . ARG A 1 77 ? 7.184 13.508 2.843 1.00 81.06 77 ARG A CA 1
ATOM 582 C C . ARG A 1 77 ? 8.504 13.030 3.426 1.00 81.06 77 ARG A C 1
ATOM 584 O O . ARG A 1 77 ? 8.559 12.483 4.523 1.00 81.06 77 ARG A O 1
ATOM 591 N N . LEU A 1 78 ? 9.603 13.273 2.723 1.00 77.94 78 LEU A N 1
ATOM 592 C CA . LEU A 1 78 ? 10.943 13.023 3.270 1.00 77.94 78 LEU A CA 1
ATOM 593 C C . LEU A 1 78 ? 11.287 13.998 4.396 1.00 77.94 78 LEU A C 1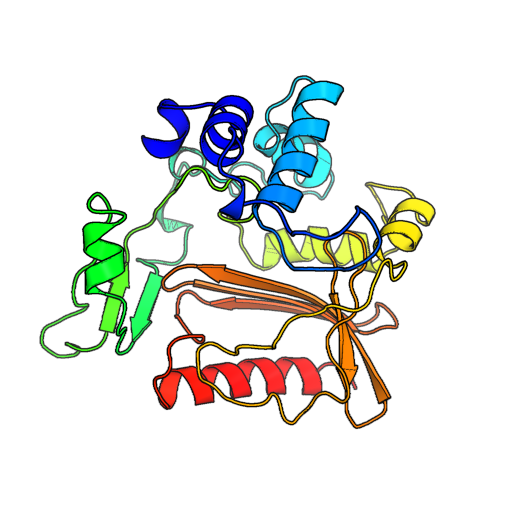
ATOM 595 O O . LEU A 1 78 ? 12.160 13.708 5.213 1.00 77.94 78 LEU A O 1
ATOM 599 N N . ALA A 1 79 ? 10.625 15.154 4.423 1.00 78.81 79 ALA A N 1
ATOM 600 C CA . ALA A 1 79 ? 10.678 16.092 5.537 1.00 78.81 79 ALA A CA 1
ATOM 601 C C . ALA A 1 79 ? 9.973 15.575 6.807 1.00 78.81 79 ALA A C 1
ATOM 603 O O . ALA A 1 79 ? 10.271 16.076 7.886 1.00 78.81 79 ALA A O 1
ATOM 604 N N . ASP A 1 80 ? 9.103 14.557 6.713 1.00 78.38 80 ASP A N 1
ATOM 605 C CA . ASP A 1 80 ? 8.423 13.989 7.890 1.00 78.38 80 ASP A CA 1
ATOM 606 C C . ASP A 1 80 ? 9.389 13.229 8.821 1.00 78.38 80 ASP A C 1
ATOM 608 O O . ASP A 1 80 ? 9.042 12.955 9.969 1.00 78.38 80 ASP A O 1
ATOM 612 N N . PHE A 1 81 ? 10.591 12.888 8.340 1.00 80.44 81 PHE A N 1
ATOM 613 C CA . PHE A 1 81 ? 11.576 12.071 9.047 1.00 80.44 81 PHE A CA 1
ATOM 614 C C . PHE A 1 81 ? 12.739 12.935 9.544 1.00 80.44 81 PHE A C 1
ATOM 616 O O . PHE A 1 81 ? 13.545 13.426 8.749 1.00 80.44 81 PHE A O 1
ATOM 623 N N . SER A 1 82 ? 12.852 13.081 10.867 1.00 73.12 82 SER A N 1
ATOM 624 C CA . SER A 1 82 ? 13.924 13.844 11.525 1.00 73.12 82 SER A CA 1
ATOM 625 C C . SER A 1 82 ? 15.295 13.177 11.387 1.00 73.12 82 SER A C 1
ATOM 627 O O . SER A 1 82 ? 16.297 13.863 11.195 1.00 73.12 82 SER A O 1
ATOM 629 N N . ASN A 1 83 ? 15.336 11.842 11.423 1.00 73.25 83 ASN A N 1
ATOM 630 C CA . ASN A 1 83 ? 16.526 11.052 11.141 1.00 73.25 83 ASN A CA 1
ATOM 631 C C . ASN A 1 83 ? 16.295 10.149 9.923 1.00 73.25 83 ASN A C 1
ATOM 633 O O . ASN A 1 83 ? 15.680 9.086 10.011 1.00 73.25 83 ASN A O 1
ATOM 637 N N . ARG A 1 84 ? 16.829 10.559 8.770 1.00 67.75 84 ARG A N 1
ATOM 638 C CA . ARG A 1 84 ? 16.719 9.791 7.521 1.00 67.75 84 ARG A CA 1
ATOM 639 C C . ARG A 1 84 ? 17.542 8.503 7.522 1.00 67.75 84 ARG A C 1
ATOM 641 O O . ARG A 1 84 ? 17.310 7.668 6.656 1.00 67.75 84 ARG A O 1
ATOM 648 N N . GLU A 1 85 ? 18.447 8.316 8.482 1.00 65.75 85 GLU A N 1
ATOM 649 C CA . GLU A 1 85 ? 19.164 7.049 8.667 1.00 65.75 85 GLU A CA 1
ATOM 650 C C . GLU A 1 85 ? 18.270 5.939 9.246 1.00 65.75 85 GLU A C 1
ATOM 652 O O . GLU A 1 85 ? 18.648 4.771 9.202 1.00 65.75 85 GLU A O 1
ATOM 657 N N . GLU A 1 86 ? 17.081 6.280 9.767 1.00 63.41 86 GLU A N 1
ATOM 658 C CA . GLU A 1 86 ? 16.072 5.296 10.190 1.00 63.41 86 GLU A CA 1
ATOM 659 C C . GLU A 1 86 ? 15.271 4.716 9.015 1.00 63.41 86 GLU A C 1
ATOM 661 O O . GLU A 1 86 ? 14.674 3.642 9.135 1.00 63.41 86 GLU A O 1
ATOM 666 N N . LEU A 1 87 ? 15.258 5.402 7.868 1.00 68.62 87 LEU A N 1
ATOM 667 C CA . LEU A 1 87 ? 14.823 4.793 6.617 1.00 68.62 87 LEU A CA 1
ATOM 668 C C . LEU A 1 87 ? 15.899 3.785 6.197 1.00 68.62 87 LEU A C 1
ATOM 670 O O . LEU A 1 87 ? 17.081 4.023 6.441 1.00 68.62 87 LEU A O 1
ATOM 674 N N . VAL A 1 88 ? 15.498 2.657 5.591 1.00 62.78 88 VAL A N 1
ATOM 675 C CA . VAL A 1 88 ? 16.427 1.593 5.160 1.00 62.78 88 VAL A CA 1
ATOM 676 C C . VAL A 1 88 ? 17.662 2.229 4.525 1.00 62.78 88 VAL A C 1
ATOM 678 O O . VAL A 1 88 ? 17.529 3.029 3.596 1.00 62.78 88 VAL A O 1
ATOM 681 N N . LYS A 1 89 ? 18.837 1.921 5.096 1.00 55.78 89 LYS A N 1
ATOM 682 C CA . LYS A 1 89 ? 20.120 2.529 4.738 1.00 55.78 89 LYS A CA 1
ATOM 683 C C . LYS A 1 89 ? 20.285 2.497 3.221 1.00 55.78 89 LYS A C 1
ATOM 685 O O . LYS A 1 89 ? 20.524 1.442 2.650 1.00 55.78 89 LYS A O 1
ATOM 690 N N . HIS A 1 90 ? 20.187 3.683 2.633 1.00 58.81 90 HIS A N 1
ATOM 691 C CA . HIS A 1 90 ? 20.514 4.000 1.252 1.00 58.81 90 HIS A CA 1
ATOM 692 C C . HIS A 1 90 ? 19.624 3.317 0.207 1.00 58.81 90 HIS A C 1
ATOM 694 O O . HIS A 1 90 ? 19.870 2.202 -0.217 1.00 58.81 90 HIS A O 1
ATOM 700 N N . ASN A 1 91 ? 18.675 4.103 -0.300 1.00 67.62 91 ASN A N 1
ATOM 701 C CA . ASN A 1 91 ? 18.131 3.983 -1.648 1.00 67.62 91 ASN A CA 1
ATOM 702 C C . ASN A 1 91 ? 17.255 2.752 -1.937 1.00 67.62 91 ASN A C 1
ATOM 704 O O . ASN A 1 91 ? 17.253 1.720 -1.264 1.00 67.62 91 ASN A O 1
ATOM 708 N N . ALA A 1 92 ? 16.430 2.942 -2.954 1.00 74.62 92 ALA A N 1
ATOM 709 C CA . ALA A 1 92 ? 15.703 1.897 -3.642 1.00 74.62 92 ALA A CA 1
ATOM 710 C C . ALA A 1 92 ? 16.607 1.348 -4.759 1.00 74.62 92 ALA A C 1
ATOM 712 O O . ALA A 1 92 ? 17.399 2.096 -5.339 1.00 74.62 92 ALA A O 1
ATOM 713 N N . TYR A 1 93 ? 16.518 0.055 -5.052 1.00 77.00 93 TYR A N 1
ATOM 714 C CA . TYR A 1 93 ? 17.393 -0.597 -6.023 1.00 77.00 93 TYR A CA 1
ATOM 715 C C . TYR A 1 93 ? 16.591 -1.248 -7.138 1.00 77.00 93 TYR A C 1
ATOM 717 O O . TYR A 1 93 ? 15.660 -2.000 -6.874 1.00 77.00 93 TYR A O 1
ATOM 725 N N . ALA A 1 94 ? 16.981 -1.017 -8.386 1.00 76.62 94 ALA A N 1
ATOM 726 C CA . ALA A 1 94 ? 16.421 -1.721 -9.538 1.00 76.62 94 ALA A CA 1
ATOM 727 C C . ALA A 1 94 ? 17.537 -2.461 -10.277 1.00 76.62 94 ALA A C 1
ATOM 729 O O . ALA A 1 94 ? 18.661 -1.964 -10.364 1.00 76.62 94 ALA A O 1
ATOM 730 N N . PHE A 1 95 ? 17.249 -3.656 -10.784 1.00 73.88 95 PHE A N 1
ATOM 731 C CA . PHE A 1 95 ? 18.218 -4.467 -11.516 1.00 73.88 95 PHE A CA 1
ATOM 732 C C . PHE A 1 95 ? 17.803 -4.589 -12.978 1.00 73.88 95 PHE A C 1
ATOM 734 O O . PHE A 1 95 ? 16.723 -5.091 -13.270 1.00 73.88 95 PHE A O 1
ATOM 741 N N . ASN A 1 96 ? 18.700 -4.183 -13.880 1.00 72.06 96 ASN A N 1
ATOM 742 C CA . ASN A 1 96 ? 18.528 -4.271 -15.329 1.00 72.06 96 ASN A CA 1
ATOM 743 C C . ASN A 1 96 ? 17.208 -3.642 -15.817 1.00 72.06 96 ASN A C 1
ATOM 745 O O . ASN A 1 96 ? 16.413 -4.290 -16.491 1.00 72.06 96 ASN A O 1
ATOM 749 N N . GLU A 1 97 ? 16.984 -2.388 -15.424 1.00 75.00 97 GLU A N 1
ATOM 750 C CA . GLU A 1 97 ? 15.745 -1.648 -15.667 1.00 75.00 97 GLU A CA 1
ATOM 751 C C . GLU A 1 97 ? 15.666 -1.098 -17.106 1.00 75.00 97 GLU A C 1
ATOM 753 O O . GLU A 1 97 ? 16.424 -0.175 -17.436 1.00 75.00 97 GLU A O 1
ATOM 758 N N . PRO A 1 98 ? 14.769 -1.615 -17.969 1.00 72.50 98 PRO A N 1
ATOM 759 C CA . PRO A 1 98 ? 14.582 -1.088 -19.319 1.00 72.50 98 PRO A CA 1
ATOM 760 C C . PRO A 1 98 ? 14.016 0.340 -19.332 1.00 72.50 98 PRO A C 1
ATOM 762 O O . PRO A 1 98 ? 14.364 1.117 -20.225 1.00 72.50 98 PRO A O 1
ATOM 765 N N . ASP A 1 99 ? 13.228 0.727 -18.325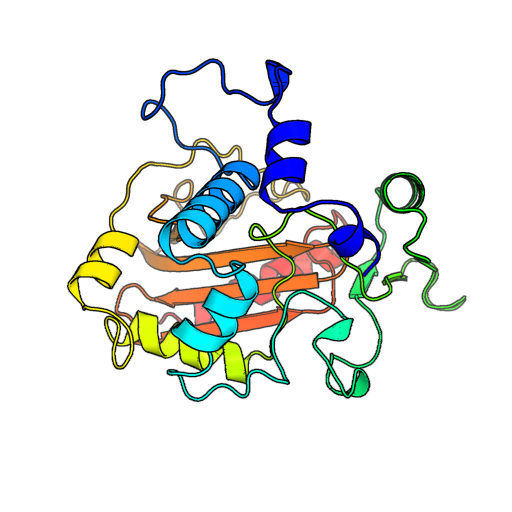 1.00 72.25 99 ASP A N 1
ATOM 766 C CA . ASP A 1 99 ? 12.608 2.053 -18.242 1.00 72.25 99 ASP A CA 1
ATOM 767 C C . ASP A 1 99 ? 13.535 3.112 -17.629 1.00 72.25 99 ASP A C 1
ATOM 769 O O . ASP A 1 99 ? 13.118 4.250 -17.411 1.00 72.25 99 ASP A O 1
ATOM 773 N N . PHE A 1 100 ? 14.817 2.802 -17.394 1.00 75.19 100 PHE A N 1
ATOM 774 C CA . PHE A 1 100 ? 15.772 3.724 -16.766 1.00 75.19 100 PHE A CA 1
ATOM 775 C C . PHE A 1 100 ? 15.810 5.096 -17.457 1.00 75.19 100 PHE A C 1
ATOM 777 O O . PHE A 1 100 ? 15.797 6.144 -16.804 1.00 75.19 100 PHE A O 1
ATOM 784 N N . ASN A 1 101 ? 15.801 5.102 -18.792 1.00 74.56 101 ASN A N 1
ATOM 785 C CA . ASN A 1 101 ? 15.778 6.336 -19.576 1.00 74.56 101 ASN A CA 1
ATOM 786 C C . ASN A 1 101 ? 14.451 7.093 -19.412 1.00 74.56 101 ASN A C 1
ATOM 788 O O . ASN A 1 101 ? 14.452 8.317 -19.327 1.00 74.56 101 ASN A O 1
ATOM 792 N N . ALA A 1 102 ? 13.325 6.383 -19.324 1.00 75.81 102 ALA A N 1
ATOM 793 C CA . ALA A 1 102 ? 12.021 7.001 -19.110 1.00 75.81 102 ALA A CA 1
ATOM 794 C C . ALA A 1 102 ? 11.915 7.606 -17.702 1.00 75.81 102 ALA A C 1
ATOM 796 O O . ALA A 1 102 ? 11.410 8.715 -17.549 1.00 75.81 102 ALA A O 1
ATOM 797 N N . TRP A 1 103 ? 12.444 6.935 -16.675 1.00 74.31 103 TRP A N 1
ATOM 798 C CA . TRP A 1 103 ? 12.439 7.442 -15.299 1.00 74.31 103 TRP A CA 1
ATOM 799 C C . TRP A 1 103 ? 13.319 8.683 -15.136 1.00 74.31 103 TRP A C 1
ATOM 801 O O . TRP A 1 103 ? 12.889 9.665 -14.532 1.00 74.31 103 TRP A O 1
ATOM 811 N N . THR A 1 104 ? 14.525 8.667 -15.710 1.00 72.50 104 THR A N 1
ATOM 812 C CA . THR A 1 104 ? 15.447 9.817 -15.665 1.00 72.50 104 THR A CA 1
ATOM 813 C C . THR A 1 104 ? 14.921 11.021 -16.449 1.00 72.50 104 THR A C 1
ATOM 815 O O . THR A 1 104 ? 15.188 12.155 -16.064 1.00 72.50 104 THR A O 1
ATOM 818 N N . GLN A 1 105 ? 14.131 10.807 -17.504 1.00 74.31 105 GLN A N 1
ATOM 819 C CA . GLN A 1 105 ? 13.475 11.888 -18.249 1.00 74.31 105 GLN A CA 1
ATOM 820 C C . GLN A 1 105 ? 12.185 12.386 -17.589 1.00 74.31 105 GLN A C 1
ATOM 822 O O . GLN A 1 105 ? 11.929 13.587 -17.584 1.00 74.31 105 GLN A O 1
ATOM 827 N N . GLY A 1 106 ? 11.364 11.481 -17.050 1.00 68.50 106 GLY A N 1
ATOM 828 C CA . GLY A 1 106 ? 10.068 11.813 -16.453 1.00 68.50 106 GLY A CA 1
ATOM 829 C C . GLY A 1 106 ? 10.179 12.429 -15.061 1.00 68.50 106 GLY A C 1
ATOM 830 O O . GLY A 1 106 ? 9.299 13.180 -14.645 1.00 68.50 106 GLY A O 1
ATOM 831 N N . VAL A 1 107 ? 11.260 12.129 -14.339 1.00 69.25 107 VAL A N 1
ATOM 832 C CA . VAL A 1 107 ? 11.495 12.622 -12.979 1.00 69.25 107 VAL A CA 1
ATOM 833 C C . VAL A 1 107 ? 12.972 13.027 -12.825 1.00 69.25 107 VAL A C 1
ATOM 835 O O . VAL A 1 107 ? 13.686 12.448 -12.008 1.00 69.25 107 VAL A O 1
ATOM 838 N N . PRO A 1 108 ? 13.475 14.011 -13.601 1.00 67.00 108 PRO A N 1
ATOM 839 C CA . PRO A 1 108 ? 14.907 14.332 -13.691 1.00 67.00 108 PRO A CA 1
ATOM 840 C C . PRO A 1 108 ? 15.531 14.803 -12.371 1.00 67.00 108 PRO A C 1
ATOM 842 O O . PRO A 1 108 ? 16.746 14.753 -12.199 1.00 67.00 108 PRO A O 1
ATOM 845 N N . GLN A 1 109 ? 14.714 15.226 -11.403 1.00 66.81 109 GLN A N 1
ATOM 846 C CA . GLN A 1 109 ? 15.151 15.499 -10.034 1.00 66.81 109 GLN A CA 1
ATOM 847 C C . GLN A 1 109 ? 15.624 14.241 -9.287 1.00 66.81 109 GLN A C 1
ATOM 849 O O . GLN A 1 109 ? 16.293 14.347 -8.257 1.00 66.81 109 GLN A O 1
ATOM 854 N N . LEU A 1 110 ? 15.266 13.049 -9.769 1.00 71.62 110 LEU A N 1
ATOM 855 C CA . LEU A 1 110 ? 15.769 11.789 -9.248 1.00 71.62 110 LEU A CA 1
ATOM 856 C C . LEU A 1 110 ? 17.120 11.530 -9.884 1.00 71.62 110 LEU A C 1
ATOM 858 O O . LEU A 1 110 ? 17.219 11.106 -11.030 1.00 71.62 110 LEU A O 1
ATOM 862 N N . ASN A 1 111 ? 18.171 11.782 -9.108 1.00 76.81 111 ASN A N 1
ATOM 863 C CA . ASN A 1 111 ? 19.544 11.464 -9.475 1.00 76.81 111 ASN A CA 1
ATOM 864 C C . ASN A 1 111 ? 19.771 9.940 -9.426 1.00 76.81 111 ASN A C 1
ATOM 866 O O . ASN A 1 111 ? 20.504 9.440 -8.572 1.00 76.81 111 ASN A O 1
ATOM 870 N N . VAL A 1 112 ? 19.058 9.196 -10.275 1.00 81.75 112 VAL A N 1
ATOM 871 C CA . VAL A 1 112 ? 19.182 7.743 -10.393 1.00 81.75 112 VAL A CA 1
ATOM 872 C C . VAL A 1 112 ? 20.516 7.441 -11.058 1.00 81.75 112 VAL A C 1
ATOM 874 O O . VAL A 1 112 ? 20.770 7.848 -12.191 1.00 81.75 112 VAL A O 1
ATOM 877 N N . THR A 1 113 ? 21.379 6.722 -10.352 1.00 82.62 113 THR A N 1
ATOM 878 C CA . THR A 1 113 ? 22.731 6.395 -10.814 1.00 82.62 113 THR A CA 1
ATOM 879 C C . THR A 1 113 ? 22.935 4.891 -10.864 1.00 82.62 113 THR A C 1
ATOM 881 O O . THR A 1 113 ? 22.180 4.127 -10.271 1.00 82.62 113 THR A O 1
ATOM 884 N N . LYS A 1 114 ? 23.981 4.431 -11.553 1.00 82.06 114 LYS A N 1
ATOM 885 C CA . LYS A 1 114 ? 24.455 3.054 -11.374 1.00 82.06 114 LYS A CA 1
ATOM 886 C C . LYS A 1 114 ? 25.038 2.900 -9.970 1.00 82.06 114 LYS A C 1
ATOM 888 O O . LYS A 1 114 ? 25.662 3.829 -9.461 1.00 82.06 114 LYS A O 1
ATOM 893 N N . LEU A 1 115 ? 24.852 1.730 -9.364 1.00 82.75 115 LEU A N 1
ATOM 894 C CA . LEU A 1 115 ? 25.315 1.437 -8.009 1.00 82.75 115 LEU A CA 1
ATOM 895 C C . LEU A 1 115 ? 26.841 1.534 -7.900 1.00 82.75 115 LEU A C 1
ATOM 897 O O . LEU A 1 115 ? 27.356 2.189 -6.997 1.00 82.75 115 LEU A O 1
ATOM 901 N N . SER A 1 116 ? 27.559 0.879 -8.813 1.00 81.94 116 SER A N 1
ATOM 902 C CA . SER A 1 116 ? 29.015 0.980 -8.951 1.00 81.94 116 SER A CA 1
ATOM 903 C C . SER A 1 116 ? 29.483 0.409 -10.292 1.00 81.94 116 SER A C 1
ATOM 905 O O . SER A 1 116 ? 28.717 -0.257 -10.992 1.00 81.94 116 SER A O 1
ATOM 907 N N . GLU A 1 117 ? 30.757 0.618 -10.634 1.00 79.62 117 GLU A N 1
ATOM 908 C CA . GLU A 1 117 ? 31.384 0.010 -11.819 1.00 79.62 117 GLU A CA 1
ATOM 909 C C . GLU A 1 117 ? 31.360 -1.527 -11.781 1.00 79.62 117 GLU A C 1
ATOM 911 O O . GLU A 1 117 ? 31.202 -2.163 -12.819 1.00 79.62 117 GLU A O 1
ATOM 916 N N . ASN A 1 118 ? 31.430 -2.121 -10.583 1.00 81.25 118 ASN A N 1
ATOM 917 C CA . ASN A 1 118 ? 31.359 -3.574 -10.383 1.00 81.25 118 ASN A CA 1
ATOM 918 C C . ASN A 1 118 ? 29.927 -4.129 -10.498 1.00 81.25 118 ASN A C 1
ATOM 920 O O . ASN A 1 118 ? 29.745 -5.332 -10.673 1.00 81.25 118 ASN A O 1
ATOM 924 N N . PHE A 1 119 ? 28.910 -3.268 -10.401 1.00 76.50 119 PHE A N 1
ATOM 925 C CA . PHE A 1 119 ? 27.494 -3.631 -10.488 1.00 76.50 119 PHE A CA 1
ATOM 926 C C . PHE A 1 119 ? 26.753 -2.700 -11.462 1.00 76.50 119 PHE A C 1
ATOM 928 O O . PHE A 1 119 ? 25.808 -2.014 -11.068 1.00 76.50 119 PHE A O 1
ATOM 935 N N . PRO A 1 120 ? 27.150 -2.661 -12.748 1.00 74.38 120 PRO A N 1
ATOM 936 C CA . PRO A 1 120 ? 26.691 -1.641 -13.692 1.00 74.38 120 PRO A CA 1
ATOM 937 C C . PRO A 1 120 ? 25.217 -1.790 -14.094 1.00 74.38 120 PRO A C 1
ATOM 939 O O . PRO A 1 120 ? 24.654 -0.872 -14.690 1.00 74.38 120 PRO A O 1
ATOM 942 N N . THR A 1 121 ? 24.612 -2.942 -13.797 1.00 78.38 121 THR A N 1
ATOM 943 C CA . THR A 1 121 ? 23.196 -3.253 -14.029 1.00 78.38 121 THR A CA 1
ATOM 944 C C . THR A 1 121 ? 22.309 -2.936 -12.828 1.00 78.38 121 THR A C 1
ATOM 946 O O . THR A 1 121 ? 21.089 -2.944 -12.965 1.00 78.38 121 THR A O 1
ATOM 949 N N . TRP A 1 122 ? 22.894 -2.666 -11.660 1.00 80.12 122 TRP A N 1
ATOM 950 C CA . TRP A 1 122 ? 22.152 -2.224 -10.487 1.00 80.12 122 TRP A CA 1
ATOM 951 C C . TRP A 1 122 ? 22.047 -0.708 -10.497 1.00 80.12 122 TRP A C 1
ATOM 953 O O . TRP A 1 122 ? 23.045 0.001 -10.635 1.00 80.12 122 TRP A O 1
ATOM 963 N N . LEU A 1 123 ? 20.829 -0.218 -10.322 1.00 82.25 123 LEU A N 1
ATOM 964 C CA . LEU A 1 123 ? 20.523 1.191 -10.183 1.00 82.25 123 LEU A CA 1
ATOM 965 C C . LEU A 1 123 ? 20.323 1.537 -8.719 1.00 82.25 123 LEU A C 1
ATOM 967 O O . LEU A 1 123 ? 19.732 0.780 -7.954 1.00 82.25 123 LEU A O 1
ATOM 971 N N . ASN A 1 124 ? 20.804 2.714 -8.366 1.00 83.12 124 ASN A N 1
ATOM 972 C CA . ASN A 1 124 ? 20.666 3.353 -7.083 1.00 83.12 124 ASN A CA 1
ATOM 973 C C . ASN A 1 124 ? 19.662 4.503 -7.220 1.00 83.12 124 ASN A C 1
ATOM 975 O O . ASN A 1 124 ? 19.945 5.497 -7.889 1.00 83.12 124 ASN A O 1
ATOM 979 N N . ILE A 1 125 ? 18.491 4.361 -6.600 1.00 81.69 125 ILE A N 1
ATOM 980 C CA . ILE A 1 125 ? 17.375 5.307 -6.700 1.00 81.69 125 ILE A CA 1
ATOM 981 C C . ILE A 1 125 ? 17.270 6.084 -5.379 1.00 81.69 125 ILE A C 1
ATOM 983 O O . ILE A 1 125 ? 16.905 5.496 -4.353 1.00 81.69 125 ILE A O 1
ATOM 987 N N . PRO A 1 126 ? 17.576 7.397 -5.371 1.00 78.50 126 PRO A N 1
ATOM 988 C CA . PRO A 1 126 ? 17.404 8.239 -4.193 1.00 78.50 126 PRO A CA 1
ATOM 989 C C . PRO A 1 126 ? 15.969 8.223 -3.678 1.00 78.50 126 PRO A C 1
ATOM 991 O O . PRO A 1 126 ? 15.029 7.977 -4.430 1.00 78.50 126 PRO A O 1
ATOM 994 N N . PHE A 1 127 ? 15.771 8.563 -2.404 1.00 78.06 127 PHE A N 1
ATOM 995 C CA . PHE A 1 127 ? 14.419 8.780 -1.901 1.00 78.06 127 PHE A CA 1
ATOM 996 C C . PHE A 1 127 ? 13.694 9.863 -2.707 1.00 78.06 127 PHE A C 1
ATOM 998 O O . PHE A 1 127 ? 14.233 10.942 -2.950 1.00 78.06 127 PHE A O 1
ATOM 1005 N N . PHE A 1 128 ? 12.444 9.577 -3.068 1.00 74.56 128 PHE A N 1
ATOM 1006 C CA . PHE A 1 128 ? 11.657 10.415 -3.963 1.00 74.56 128 PHE A CA 1
ATOM 1007 C C . PHE A 1 128 ? 10.223 10.620 -3.494 1.00 74.56 128 PHE A C 1
ATOM 1009 O O . PHE A 1 128 ? 9.667 9.808 -2.763 1.00 74.56 128 PHE A O 1
ATOM 1016 N N . GLY A 1 129 ? 9.600 11.697 -3.948 1.00 71.44 129 GLY A N 1
ATOM 1017 C CA . GLY A 1 129 ? 8.182 11.968 -3.753 1.00 71.44 129 GLY A CA 1
ATOM 1018 C C . GLY A 1 129 ? 7.612 12.594 -5.018 1.00 71.44 129 GLY A C 1
ATOM 1019 O O . GLY A 1 129 ? 8.302 13.361 -5.687 1.00 71.44 129 GLY A O 1
ATOM 1020 N N . PHE A 1 130 ? 6.381 12.236 -5.357 1.00 69.19 130 PHE A N 1
ATOM 1021 C CA . PHE A 1 130 ? 5.638 12.780 -6.489 1.00 69.19 130 PHE A CA 1
ATOM 1022 C C . PHE A 1 130 ? 4.157 12.866 -6.115 1.00 69.19 130 PHE A C 1
ATOM 1024 O O . PHE A 1 130 ? 3.698 12.163 -5.215 1.00 69.19 130 PHE A O 1
ATOM 1031 N N . SER A 1 131 ? 3.406 13.741 -6.777 1.00 64.56 131 SER A N 1
ATOM 1032 C CA . SER A 1 131 ? 2.056 14.139 -6.355 1.00 64.56 131 SER A CA 1
ATOM 1033 C C . SER A 1 131 ? 0.959 13.099 -6.652 1.00 64.56 131 SER A C 1
ATOM 1035 O O . SER A 1 131 ? -0.185 13.454 -6.877 1.00 64.56 131 SER A O 1
ATOM 1037 N N . VAL A 1 132 ? 1.258 11.796 -6.612 1.00 61.81 132 VAL A N 1
ATOM 1038 C CA . VAL A 1 132 ? 0.247 10.709 -6.708 1.00 61.81 132 VAL A CA 1
ATOM 1039 C C . VAL A 1 132 ? -0.327 10.312 -5.354 1.00 61.81 132 VAL A C 1
ATOM 1041 O O . VAL A 1 132 ? -0.879 9.238 -5.147 1.00 61.81 132 VAL A O 1
ATOM 1044 N N . TYR A 1 133 ? -0.149 11.174 -4.377 1.00 68.00 133 TYR A N 1
ATOM 1045 C CA . TYR A 1 133 ? -0.704 10.993 -3.064 1.00 68.00 133 TYR A CA 1
ATOM 1046 C C . TYR A 1 133 ? -2.244 10.911 -3.119 1.00 68.00 133 TYR A C 1
ATOM 1048 O O . TYR A 1 133 ? -2.834 11.651 -3.902 1.00 68.00 133 TYR A O 1
ATOM 1056 N N . PRO A 1 134 ? -2.931 10.079 -2.313 1.00 75.12 134 PRO A N 1
ATOM 1057 C CA . PRO A 1 134 ? -2.476 8.946 -1.488 1.00 75.12 134 PRO A CA 1
ATOM 1058 C C . PRO A 1 134 ? -2.410 7.557 -2.155 1.00 75.12 134 PRO A C 1
ATOM 1060 O O . PRO A 1 134 ? -2.451 6.548 -1.450 1.00 75.12 134 PRO A O 1
ATOM 1063 N N . SER A 1 135 ? -2.276 7.442 -3.476 1.00 80.94 135 SER A N 1
ATOM 1064 C CA . SER A 1 135 ? -2.193 6.128 -4.136 1.00 80.94 135 SER A CA 1
ATOM 1065 C C . SER A 1 135 ? -0.871 5.373 -3.880 1.00 80.94 135 SER A C 1
ATOM 1067 O O . SER A 1 135 ? -0.724 4.216 -4.268 1.00 80.94 135 SER A O 1
ATOM 1069 N N . GLY A 1 136 ? 0.097 6.005 -3.204 1.00 83.62 136 GLY A N 1
ATOM 1070 C CA . GLY A 1 136 ? 1.383 5.420 -2.824 1.00 83.62 136 GLY A CA 1
ATOM 1071 C C . GLY A 1 136 ? 2.193 6.320 -1.882 1.00 83.62 136 GLY A C 1
ATOM 1072 O O . GLY A 1 136 ? 1.655 7.231 -1.256 1.00 83.62 136 GLY A O 1
ATOM 1073 N N . LEU A 1 137 ? 3.505 6.070 -1.791 1.00 82.81 137 LEU A N 1
ATOM 1074 C CA . LEU A 1 137 ? 4.509 6.882 -1.069 1.00 82.81 137 LEU A CA 1
ATOM 1075 C C . LEU A 1 137 ? 4.419 6.935 0.461 1.00 82.81 137 LEU A C 1
ATOM 1077 O O . LEU A 1 137 ? 5.310 7.512 1.085 1.00 82.81 137 LEU A O 1
ATOM 1081 N N . PHE A 1 138 ? 3.413 6.324 1.086 1.00 88.19 138 PHE A N 1
ATOM 1082 C CA . PHE A 1 138 ? 3.383 6.227 2.542 1.00 88.19 138 PHE A CA 1
ATOM 1083 C C . PHE A 1 138 ? 4.495 5.290 3.035 1.00 88.19 138 PHE A C 1
ATOM 1085 O O . PHE A 1 138 ? 4.570 4.122 2.650 1.00 88.19 138 PHE A O 1
ATOM 1092 N N . ARG A 1 139 ? 5.380 5.811 3.882 1.00 88.81 139 ARG A N 1
ATOM 1093 C CA . ARG A 1 139 ? 6.577 5.133 4.386 1.00 88.81 139 ARG A CA 1
ATOM 1094 C C . ARG A 1 139 ? 6.409 4.791 5.850 1.00 88.81 139 ARG A C 1
ATOM 1096 O O . ARG A 1 139 ? 6.039 5.644 6.654 1.00 88.81 139 ARG A O 1
ATOM 1103 N N . MET A 1 140 ? 6.730 3.549 6.191 1.00 89.69 140 MET A N 1
ATOM 1104 C CA . MET A 1 140 ? 6.829 3.075 7.566 1.00 89.69 140 MET A CA 1
ATOM 1105 C C . MET A 1 140 ? 7.612 1.760 7.630 1.00 89.69 140 MET A C 1
ATOM 1107 O O . MET A 1 140 ? 7.808 1.091 6.617 1.00 89.69 140 MET A O 1
ATOM 1111 N N . SER A 1 141 ? 8.027 1.360 8.832 1.00 91.06 141 SER A N 1
ATOM 1112 C CA . SER A 1 141 ? 8.603 0.030 9.061 1.00 91.06 141 SER A CA 1
ATOM 1113 C C . SER A 1 141 ? 7.537 -1.074 9.014 1.00 91.06 141 SER A C 1
ATOM 1115 O O . SER A 1 141 ? 6.362 -0.826 9.296 1.00 91.06 141 SER A O 1
ATOM 1117 N N . ALA A 1 142 ? 7.951 -2.324 8.776 1.00 93.12 142 ALA A N 1
ATOM 1118 C CA . ALA A 1 142 ? 7.055 -3.481 8.877 1.00 93.12 142 ALA A CA 1
ATOM 1119 C C . ALA A 1 142 ? 6.446 -3.613 10.286 1.00 93.12 142 ALA A C 1
ATOM 1121 O O . ALA A 1 142 ? 5.297 -4.016 10.436 1.00 93.12 142 ALA A O 1
ATOM 1122 N N . ARG A 1 143 ? 7.186 -3.199 11.327 1.00 94.19 143 ARG A N 1
ATOM 1123 C CA . ARG A 1 143 ? 6.700 -3.159 12.713 1.00 94.19 143 ARG A CA 1
ATOM 1124 C C . ARG A 1 143 ? 5.544 -2.172 12.870 1.00 94.19 143 ARG A C 1
ATOM 1126 O O . ARG A 1 143 ? 4.535 -2.533 13.468 1.00 94.19 143 ARG A O 1
ATOM 1133 N N . SER A 1 144 ? 5.661 -0.968 12.317 1.00 94.31 144 SER A N 1
ATOM 1134 C CA . SER A 1 144 ? 4.576 0.020 12.331 1.00 94.31 144 SER A CA 1
ATOM 1135 C C . SER A 1 144 ? 3.371 -0.481 11.530 1.00 94.31 144 SER A C 1
ATOM 1137 O O . SER A 1 144 ? 2.256 -0.485 12.046 1.00 94.31 144 SER A O 1
ATOM 1139 N N . LEU A 1 145 ? 3.598 -1.008 10.319 1.00 95.62 145 LEU A N 1
ATOM 1140 C CA . LEU A 1 145 ? 2.527 -1.533 9.463 1.00 95.62 145 LEU A CA 1
ATOM 1141 C C . LEU A 1 145 ? 1.812 -2.734 10.095 1.00 95.62 145 LEU A C 1
ATOM 1143 O O . LEU A 1 145 ? 0.604 -2.893 9.933 1.00 95.62 145 LEU A O 1
ATOM 1147 N N . SER A 1 146 ? 2.523 -3.541 10.888 1.00 96.50 146 SER A N 1
ATOM 1148 C CA . SER A 1 146 ? 1.924 -4.672 11.600 1.00 96.50 146 SER A CA 1
ATOM 1149 C C . SER A 1 146 ? 0.835 -4.247 12.581 1.00 96.50 146 SER A C 1
ATOM 1151 O O . SER A 1 146 ? -0.111 -4.999 12.775 1.00 96.50 146 SER A O 1
ATOM 1153 N N . LYS A 1 147 ? 0.903 -3.035 13.153 1.00 97.25 147 LYS A N 1
ATOM 1154 C CA . LYS A 1 147 ? -0.152 -2.509 14.033 1.00 97.25 147 LYS A CA 1
ATOM 1155 C C . LYS A 1 147 ? -1.439 -2.227 13.265 1.00 97.25 147 LYS A C 1
ATOM 1157 O O . LYS A 1 147 ? -2.518 -2.587 13.729 1.00 97.25 147 LYS A O 1
ATOM 1162 N N . PHE A 1 148 ? -1.320 -1.662 12.064 1.00 96.56 148 PHE A N 1
ATOM 1163 C CA . PHE A 1 148 ? -2.450 -1.485 11.152 1.00 96.56 148 PHE A CA 1
ATOM 1164 C C . PHE A 1 148 ? -3.035 -2.832 10.711 1.00 96.56 148 PHE A C 1
ATOM 1166 O O . PHE A 1 148 ? -4.246 -3.036 10.798 1.00 96.56 148 PHE A O 1
ATOM 1173 N N . LEU A 1 149 ? -2.183 -3.785 10.321 1.00 96.75 149 LEU A N 1
ATOM 1174 C CA . LEU A 1 149 ? -2.637 -5.117 9.921 1.00 96.75 149 LEU A CA 1
ATOM 1175 C C . LEU A 1 149 ? -3.318 -5.865 11.077 1.00 96.75 149 LEU A C 1
ATOM 1177 O O . LEU A 1 149 ? -4.361 -6.480 10.881 1.00 96.75 149 LEU A O 1
ATOM 1181 N N . GLN A 1 150 ? -2.783 -5.757 12.296 1.00 97.25 150 GLN A N 1
ATOM 1182 C CA . GLN A 1 150 ? -3.391 -6.317 13.505 1.00 97.25 150 GLN A CA 1
ATOM 1183 C C . GLN A 1 150 ? -4.764 -5.707 13.793 1.00 97.25 150 GLN A C 1
ATOM 1185 O O . GLN A 1 150 ? -5.671 -6.445 14.165 1.00 97.25 150 GLN A O 1
ATOM 1190 N N . MET A 1 151 ? -4.951 -4.396 13.612 1.00 97.44 151 MET A N 1
ATOM 1191 C CA . MET A 1 151 ? -6.271 -3.765 13.738 1.00 97.44 151 MET A CA 1
ATOM 1192 C C . MET A 1 151 ? -7.266 -4.370 12.742 1.00 97.44 151 MET A C 1
ATOM 1194 O O . MET A 1 151 ? -8.362 -4.769 13.136 1.00 97.44 151 MET A O 1
ATOM 1198 N N . PHE A 1 152 ? -6.863 -4.525 11.478 1.00 97.31 152 PHE A N 1
ATOM 1199 C CA . PHE A 1 152 ? -7.704 -5.138 10.449 1.00 97.31 152 PHE A CA 1
ATOM 1200 C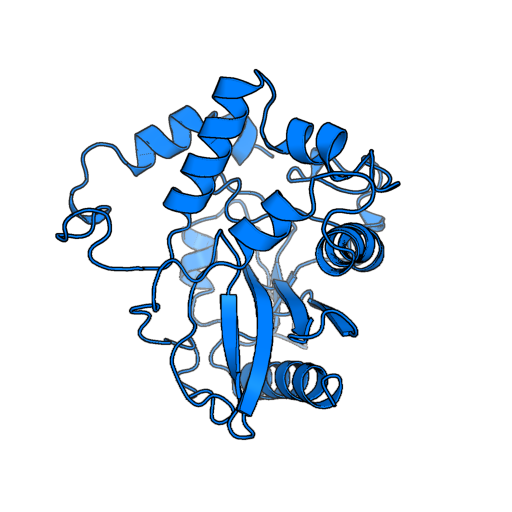 C . PHE A 1 152 ? -8.055 -6.600 10.771 1.00 97.31 152 PHE A C 1
ATOM 1202 O O . PHE A 1 152 ? -9.216 -7.003 10.674 1.00 97.31 152 PHE A O 1
ATOM 1209 N N . MET A 1 153 ? -7.063 -7.391 11.191 1.00 97.06 153 MET A N 1
ATOM 1210 C CA . MET A 1 153 ? -7.239 -8.799 11.565 1.00 97.06 153 MET A CA 1
ATOM 1211 C C . MET A 1 153 ? -8.150 -8.964 12.784 1.00 97.06 153 MET A C 1
ATOM 1213 O O . MET A 1 153 ? -8.975 -9.873 12.818 1.00 97.06 153 MET A O 1
ATOM 1217 N N . ASN A 1 154 ? -8.057 -8.049 13.751 1.00 97.19 154 ASN A N 1
ATOM 1218 C CA . ASN A 1 154 ? -8.861 -8.044 14.973 1.00 97.19 154 ASN A CA 1
ATOM 1219 C C . ASN A 1 154 ? -10.160 -7.234 14.821 1.00 97.19 154 ASN A C 1
ATOM 1221 O O . ASN A 1 154 ? -10.589 -6.563 15.758 1.00 97.19 154 ASN A O 1
ATOM 1225 N N . ASN A 1 155 ? -10.785 -7.279 13.640 1.00 96.75 155 ASN A N 1
ATOM 1226 C CA . ASN A 1 155 ? -12.094 -6.677 13.360 1.00 96.75 155 ASN A CA 1
ATOM 1227 C C . ASN A 1 155 ? -12.220 -5.207 13.798 1.00 96.75 155 ASN A C 1
ATOM 1229 O O . ASN A 1 155 ? -13.255 -4.789 14.312 1.00 96.75 155 ASN A O 1
ATOM 1233 N N . GLY A 1 156 ? -11.167 -4.417 13.590 1.00 96.94 156 GLY A N 1
ATOM 1234 C CA . GLY A 1 156 ? -11.191 -2.977 13.821 1.00 96.94 156 GLY A CA 1
ATOM 1235 C C . GLY A 1 156 ? -10.777 -2.570 15.231 1.00 96.94 156 GLY A C 1
ATOM 1236 O O . GLY A 1 156 ? -10.786 -1.378 15.537 1.00 96.94 156 GLY A O 1
ATOM 1237 N N . SER A 1 157 ? -10.402 -3.539 16.079 1.00 94.06 157 SER A N 1
ATOM 1238 C CA . SER A 1 157 ? -10.070 -3.325 17.490 1.00 94.06 157 SER A CA 1
ATOM 1239 C C . SER A 1 157 ? -9.223 -2.072 17.705 1.00 94.06 157 SER A C 1
ATOM 1241 O O . SER A 1 157 ? -8.169 -1.904 17.089 1.00 94.06 157 SER A O 1
ATOM 1243 N N . ASN A 1 158 ? -9.672 -1.241 18.648 1.00 86.75 158 ASN A N 1
ATOM 1244 C CA . ASN A 1 158 ? -9.042 0.016 19.062 1.00 86.75 158 ASN A CA 1
ATOM 1245 C C . ASN A 1 158 ? -9.059 1.149 18.018 1.00 86.75 158 ASN A C 1
ATOM 1247 O O . ASN A 1 158 ? -8.366 2.143 18.223 1.00 86.75 158 ASN A O 1
ATOM 1251 N N . LEU A 1 159 ? -9.839 1.040 16.930 1.00 97.31 159 LEU A N 1
ATOM 1252 C CA . LEU A 1 159 ? -9.928 2.116 15.936 1.00 97.31 159 LEU A CA 1
ATOM 1253 C C . LEU A 1 159 ? -11.296 2.276 15.256 1.00 97.31 159 LEU A C 1
ATOM 1255 O O . LEU A 1 159 ? -11.855 3.370 15.262 1.00 97.31 159 LEU A O 1
ATOM 1259 N N . ILE A 1 160 ? -11.833 1.213 14.654 1.00 97.44 160 ILE A N 1
ATOM 1260 C CA . ILE A 1 160 ? -13.082 1.245 13.875 1.00 97.44 160 ILE A CA 1
ATOM 1261 C C . ILE A 1 160 ? -13.987 0.070 14.234 1.00 97.44 160 ILE A C 1
ATOM 1263 O O . ILE A 1 160 ? -13.573 -0.898 14.865 1.00 97.44 160 ILE A O 1
ATOM 1267 N N . SER A 1 161 ? -15.258 0.149 13.843 1.00 97.94 161 SER A N 1
ATOM 1268 C CA . SER A 1 161 ? -16.212 -0.912 14.160 1.00 97.94 161 SER A CA 1
ATOM 1269 C C . SER A 1 161 ? -15.925 -2.208 13.377 1.00 97.94 161 SER A C 1
ATOM 1271 O O . SER A 1 161 ? -15.482 -2.142 12.224 1.00 97.94 161 SER A O 1
ATOM 1273 N N . PRO A 1 162 ? -16.291 -3.385 13.920 1.00 97.75 162 PRO A N 1
ATOM 1274 C CA . PRO A 1 162 ? -16.281 -4.641 13.166 1.00 97.75 162 PRO A CA 1
ATOM 1275 C C . PRO A 1 162 ? -17.084 -4.576 11.865 1.00 97.75 162 PRO A C 1
ATOM 1277 O O . PRO A 1 162 ? -16.695 -5.177 10.865 1.00 97.75 162 PRO A O 1
ATOM 1280 N N . LYS A 1 163 ? -18.178 -3.800 11.852 1.00 97.88 163 LYS A N 1
ATOM 1281 C CA . LYS A 1 163 ? -18.993 -3.576 10.654 1.00 97.88 163 LYS A CA 1
ATOM 1282 C C . LYS A 1 163 ? -18.186 -2.893 9.546 1.00 97.88 163 LYS A C 1
ATOM 1284 O O . LYS A 1 163 ? -18.265 -3.319 8.403 1.00 97.88 163 LYS A O 1
ATOM 1289 N N . SER A 1 164 ? -17.363 -1.902 9.886 1.00 97.38 164 SER A N 1
ATOM 1290 C CA . SER A 1 164 ? -16.501 -1.204 8.925 1.00 97.38 164 SER A CA 1
ATOM 1291 C C . SER A 1 164 ? -15.465 -2.144 8.299 1.00 97.38 164 SER A C 1
ATOM 1293 O O . SER A 1 164 ? -15.241 -2.098 7.093 1.00 97.38 164 SER A O 1
ATOM 1295 N N . ILE A 1 165 ? -14.873 -3.051 9.086 1.00 96.94 165 ILE A N 1
ATOM 1296 C CA . ILE A 1 165 ? -13.979 -4.089 8.546 1.00 96.94 165 ILE A CA 1
ATOM 1297 C C . ILE A 1 165 ? -14.734 -5.063 7.644 1.00 96.94 165 ILE A C 1
ATOM 1299 O O . ILE A 1 165 ? -14.224 -5.434 6.588 1.00 96.94 165 ILE A O 1
ATOM 1303 N N . ALA A 1 166 ? -15.941 -5.476 8.033 1.00 96.12 166 ALA A N 1
ATOM 1304 C CA . ALA A 1 166 ? -16.768 -6.332 7.192 1.00 96.12 166 ALA A CA 1
ATOM 1305 C C . ALA A 1 166 ? -17.074 -5.657 5.845 1.00 96.12 166 ALA A C 1
ATOM 1307 O O . ALA A 1 166 ? -16.906 -6.295 4.811 1.00 96.12 166 ALA A O 1
ATOM 1308 N N . GLU A 1 167 ? -17.419 -4.366 5.843 1.00 96.81 167 GLU A N 1
ATOM 1309 C CA . GLU A 1 167 ? -17.651 -3.572 4.628 1.00 96.81 167 GLU A CA 1
ATOM 1310 C C . GLU A 1 167 ? -16.406 -3.497 3.733 1.00 96.81 167 GLU A C 1
ATOM 1312 O O . GLU A 1 167 ? -16.514 -3.718 2.529 1.00 96.81 167 GLU A O 1
ATOM 1317 N N . MET A 1 168 ? -15.210 -3.292 4.302 1.00 95.50 168 MET A N 1
ATOM 1318 C CA . MET A 1 168 ? -13.953 -3.306 3.534 1.00 95.50 168 MET A CA 1
ATOM 1319 C C . MET A 1 168 ? -13.704 -4.637 2.808 1.00 95.50 168 MET A C 1
ATOM 1321 O O . MET A 1 168 ? -13.071 -4.651 1.751 1.00 95.50 168 MET A O 1
ATOM 1325 N N . LYS A 1 169 ? -14.201 -5.747 3.370 1.00 94.75 169 LYS A N 1
ATOM 1326 C CA . LYS A 1 169 ? -14.038 -7.110 2.846 1.00 94.75 169 LYS A CA 1
ATOM 1327 C C . LYS A 1 169 ? -15.084 -7.496 1.798 1.00 94.75 169 LYS A C 1
ATOM 1329 O O . LYS A 1 169 ? -14.859 -8.487 1.100 1.00 94.75 169 LYS A O 1
ATOM 1334 N N . ILE A 1 170 ? -16.202 -6.771 1.686 1.00 93.94 170 ILE A N 1
ATOM 1335 C CA . ILE A 1 170 ? -17.255 -7.074 0.705 1.00 93.94 170 ILE A CA 1
ATOM 1336 C C . ILE A 1 170 ? -16.664 -6.965 -0.695 1.00 93.94 170 ILE A C 1
ATOM 1338 O O . ILE A 1 170 ? -16.108 -5.933 -1.051 1.00 93.94 170 ILE A O 1
ATOM 1342 N N . VAL A 1 171 ? -16.811 -8.019 -1.498 1.00 91.44 171 VAL A N 1
ATOM 1343 C CA . VAL A 1 171 ? -16.420 -7.975 -2.907 1.00 91.44 171 VAL A CA 1
ATOM 1344 C C . VAL A 1 171 ? -17.373 -7.040 -3.647 1.00 91.44 171 VAL A C 1
ATOM 1346 O O . VAL A 1 171 ? -18.561 -7.328 -3.765 1.00 91.44 171 VAL A O 1
ATOM 1349 N N . VAL A 1 172 ? -16.841 -5.925 -4.142 1.00 86.00 172 VAL A N 1
ATOM 1350 C CA . VAL A 1 172 ? -17.578 -4.911 -4.910 1.00 86.00 172 VAL A CA 1
ATOM 1351 C C . VAL A 1 172 ? -17.401 -5.071 -6.421 1.00 86.00 172 VAL A C 1
ATOM 1353 O O . VAL A 1 172 ? -18.143 -4.467 -7.190 1.00 86.00 172 VAL A O 1
ATOM 1356 N N . GLY A 1 173 ? -16.462 -5.912 -6.860 1.00 79.12 173 GLY A N 1
ATOM 1357 C CA . GLY A 1 173 ? -16.338 -6.299 -8.261 1.00 79.12 173 GLY A CA 1
ATOM 1358 C C . GLY A 1 173 ? -15.162 -7.230 -8.543 1.00 79.12 173 GLY A C 1
ATOM 1359 O O . GLY A 1 173 ? -14.177 -7.271 -7.804 1.00 79.12 173 GLY A O 1
ATOM 1360 N N . GLY A 1 174 ? -15.276 -8.001 -9.623 1.00 70.56 174 GLY A N 1
ATOM 1361 C CA . GLY A 1 174 ? -14.162 -8.765 -10.181 1.00 70.56 174 GLY A CA 1
ATOM 1362 C C . GLY A 1 174 ? -13.283 -7.843 -11.017 1.00 70.56 174 GLY A C 1
ATOM 1363 O O . GLY A 1 174 ? -13.795 -7.087 -11.845 1.00 70.56 174 GLY A O 1
ATOM 1364 N N . GLY A 1 175 ? -11.970 -7.869 -10.798 1.00 59.50 175 GLY A N 1
ATOM 1365 C CA . GLY A 1 175 ? -11.054 -7.060 -11.587 1.00 59.50 175 GLY A CA 1
ATOM 1366 C C . GLY A 1 175 ? -11.044 -7.492 -13.048 1.00 59.50 175 GLY A C 1
ATOM 1367 O O . GLY A 1 175 ? -10.637 -8.611 -13.350 1.00 59.50 175 GLY A O 1
ATOM 1368 N N . LEU A 1 176 ? -11.387 -6.584 -13.966 1.00 52.50 176 LEU A N 1
ATOM 1369 C CA . LEU A 1 176 ? -10.940 -6.672 -15.359 1.00 52.50 176 LEU A CA 1
ATOM 1370 C C . LEU A 1 176 ? -9.494 -6.180 -15.430 1.00 52.50 176 LEU A C 1
ATOM 1372 O O . LEU A 1 176 ? -9.191 -5.195 -16.095 1.00 52.50 176 LEU A O 1
ATOM 1376 N N . ILE A 1 177 ? -8.596 -6.815 -14.687 1.00 50.12 177 ILE A N 1
ATOM 1377 C CA . ILE A 1 177 ? -7.175 -6.569 -14.880 1.00 50.12 177 ILE A CA 1
ATOM 1378 C C . ILE A 1 177 ? -6.719 -7.629 -15.878 1.00 50.12 177 ILE A C 1
ATOM 1380 O O . ILE A 1 177 ? -6.737 -8.811 -15.526 1.00 50.12 177 ILE A O 1
ATOM 1384 N N . PRO A 1 178 ? -6.293 -7.275 -17.109 1.00 41.84 178 PRO A N 1
ATOM 1385 C CA . PRO A 1 178 ? -5.262 -8.089 -17.718 1.00 41.84 178 PRO A CA 1
ATOM 1386 C C . PRO A 1 178 ? -4.115 -8.006 -16.720 1.00 41.84 178 PRO A C 1
ATOM 1388 O O . PRO A 1 178 ? -3.553 -6.929 -16.528 1.00 41.84 178 PRO A O 1
ATOM 1391 N N . TYR A 1 179 ? -3.865 -9.087 -15.980 1.00 42.78 179 TYR A N 1
ATOM 1392 C CA . TYR A 1 179 ? -2.681 -9.214 -15.143 1.00 42.78 179 TYR A CA 1
ATOM 1393 C C . TYR A 1 179 ? -1.492 -9.207 -16.103 1.00 42.78 179 TYR A C 1
ATOM 1395 O O . TYR A 1 179 ? -0.940 -10.242 -16.453 1.00 42.78 179 TYR A O 1
ATOM 1403 N N . TYR A 1 180 ? -1.146 -8.022 -16.598 1.00 38.38 180 TYR A N 1
ATOM 1404 C CA . TYR A 1 180 ? 0.211 -7.692 -16.941 1.00 38.38 180 TYR A CA 1
ATOM 1405 C C . TYR A 1 180 ? 0.916 -7.654 -15.596 1.00 38.38 180 TYR A C 1
ATOM 1407 O O . TYR A 1 180 ? 1.066 -6.613 -14.963 1.00 38.38 180 TYR A O 1
ATOM 1415 N N . ASP A 1 181 ? 1.312 -8.840 -15.145 1.00 46.31 181 ASP A N 1
ATOM 1416 C CA . ASP A 1 181 ? 2.661 -8.944 -14.639 1.00 46.31 181 ASP A CA 1
ATOM 1417 C C . ASP A 1 181 ? 3.547 -8.213 -15.661 1.00 46.31 181 ASP A C 1
ATOM 1419 O O . ASP A 1 181 ? 3.567 -8.620 -16.828 1.00 46.31 181 ASP A O 1
ATOM 1423 N N . PRO A 1 182 ? 4.207 -7.104 -15.299 1.00 37.00 182 PRO A N 1
ATOM 1424 C CA . PRO A 1 182 ? 5.095 -6.406 -16.221 1.00 37.00 182 PRO A CA 1
ATOM 1425 C C . PRO A 1 182 ? 6.213 -7.325 -16.746 1.00 37.00 182 PRO A C 1
ATOM 1427 O O . PRO A 1 182 ? 6.813 -7.033 -17.777 1.00 37.00 182 PRO A O 1
ATOM 1430 N N . SER A 1 183 ? 6.457 -8.464 -16.084 1.00 43.66 183 SER A N 1
ATOM 1431 C CA . SER A 1 183 ? 7.376 -9.511 -16.533 1.00 43.66 183 SER A CA 1
ATOM 1432 C C . SER A 1 183 ? 6.769 -10.537 -17.504 1.00 43.66 183 SER A C 1
ATOM 1434 O O . SER A 1 183 ? 7.492 -11.372 -18.043 1.00 43.66 183 SER A O 1
ATOM 1436 N N . GLY A 1 184 ? 5.453 -10.504 -17.748 1.00 42.09 184 GLY A N 1
ATOM 1437 C CA . GLY A 1 184 ? 4.755 -11.485 -18.585 1.00 42.09 184 GLY A CA 1
ATOM 1438 C C . GLY A 1 184 ? 4.635 -12.880 -17.960 1.00 42.09 184 GLY A C 1
ATOM 1439 O O . GLY A 1 184 ? 4.192 -13.811 -18.636 1.00 42.09 184 GLY A O 1
ATOM 1440 N N . ILE A 1 185 ? 4.998 -13.060 -16.685 1.00 48.34 185 ILE A N 1
ATOM 1441 C CA . ILE A 1 185 ? 4.813 -14.342 -16.011 1.00 48.34 185 ILE A CA 1
ATOM 1442 C C . ILE A 1 185 ? 3.354 -14.488 -15.587 1.00 48.34 185 ILE A C 1
ATOM 1444 O O . ILE A 1 185 ? 2.837 -13.781 -14.727 1.00 48.34 185 ILE A O 1
ATOM 1448 N N . ALA A 1 186 ? 2.676 -15.484 -16.151 1.00 48.69 186 ALA A N 1
ATOM 1449 C CA . ALA A 1 186 ? 1.412 -15.935 -15.596 1.00 48.69 186 ALA A CA 1
ATOM 1450 C C . ALA A 1 186 ? 1.640 -16.385 -14.145 1.00 48.69 186 ALA A C 1
ATOM 1452 O O . ALA A 1 186 ? 2.425 -17.303 -13.898 1.00 48.69 186 ALA A O 1
ATOM 1453 N N . ASN A 1 187 ? 0.940 -15.772 -13.187 1.00 52.31 187 ASN A N 1
ATOM 1454 C CA . ASN A 1 187 ? 0.910 -16.282 -11.824 1.00 52.31 187 ASN A CA 1
ATOM 1455 C C . ASN A 1 187 ? 0.285 -17.687 -11.852 1.00 52.31 187 ASN A C 1
ATOM 1457 O O . ASN A 1 187 ? -0.929 -17.860 -11.957 1.00 52.31 187 ASN A O 1
ATOM 1461 N N . THR A 1 188 ? 1.135 -18.711 -11.811 1.00 51.81 188 THR A N 1
ATOM 1462 C CA . THR A 1 188 ? 0.703 -20.107 -11.933 1.00 51.81 188 THR A CA 1
ATOM 1463 C C . THR A 1 188 ? 0.053 -20.652 -10.661 1.00 51.81 188 THR A C 1
ATOM 1465 O O . THR A 1 188 ? -0.416 -21.789 -10.680 1.00 51.81 188 THR A O 1
ATOM 1468 N N . SER A 1 189 ? -0.006 -19.879 -9.577 1.00 55.12 189 SER A N 1
ATOM 1469 C CA . SER A 1 189 ? -0.507 -20.315 -8.266 1.00 55.12 189 SER A CA 1
ATOM 1470 C C . SER A 1 189 ? -1.967 -19.920 -8.012 1.00 55.12 189 SER A C 1
ATOM 1472 O O . SER A 1 189 ? -2.599 -20.443 -7.091 1.00 55.12 189 SER A O 1
ATOM 1474 N N . VAL A 1 190 ? -2.532 -19.045 -8.848 1.00 58.66 190 VAL A N 1
ATOM 1475 C CA . VAL A 1 190 ? -3.891 -18.507 -8.697 1.00 58.66 190 VAL A CA 1
ATOM 1476 C C . VAL A 1 190 ? -4.883 -19.111 -9.695 1.00 58.66 190 VAL A C 1
ATOM 1478 O O . VAL A 1 190 ? -4.514 -19.511 -10.797 1.00 58.66 190 VAL A O 1
ATOM 1481 N N . VAL A 1 191 ? -6.157 -19.203 -9.296 1.00 57.50 191 VAL A N 1
ATOM 1482 C CA . VAL A 1 191 ? -7.228 -19.856 -10.091 1.00 57.50 191 VAL A CA 1
ATOM 1483 C C . VAL A 1 191 ? -8.041 -18.864 -10.912 1.00 57.50 191 VAL A C 1
ATOM 1485 O O . VAL A 1 191 ? -8.622 -19.228 -11.929 1.00 57.50 191 VAL A O 1
ATOM 1488 N N . ALA A 1 192 ? -8.104 -17.611 -10.465 1.00 66.94 192 ALA A N 1
ATOM 1489 C CA . ALA A 1 192 ? -8.941 -16.579 -11.054 1.00 66.94 192 ALA A CA 1
ATOM 1490 C C . ALA A 1 192 ? -8.305 -15.193 -10.870 1.00 66.94 192 ALA A C 1
ATOM 1492 O O . ALA A 1 192 ? -7.492 -15.017 -9.953 1.00 66.94 192 ALA A O 1
ATOM 1493 N N . PRO A 1 193 ? -8.690 -14.202 -11.696 1.00 71.81 193 PRO A N 1
ATOM 1494 C CA . PRO A 1 193 ? -8.346 -12.810 -11.454 1.00 71.81 193 PRO A CA 1
ATOM 1495 C C . PRO A 1 193 ? -8.740 -12.365 -10.036 1.00 71.81 193 PRO A C 1
ATOM 1497 O O . PRO A 1 193 ? -9.719 -12.877 -9.476 1.00 71.81 193 PRO A O 1
ATOM 1500 N N . PRO A 1 194 ? -8.009 -11.404 -9.453 1.00 78.31 194 PRO A N 1
ATOM 1501 C CA . PRO A 1 194 ? -8.347 -10.863 -8.149 1.00 78.31 194 PRO A CA 1
ATOM 1502 C C . PRO A 1 194 ? -9.757 -10.262 -8.122 1.00 78.31 194 PRO A C 1
ATOM 1504 O O . PRO A 1 194 ? -10.242 -9.678 -9.096 1.00 78.31 194 PRO A O 1
ATOM 1507 N N . SER A 1 195 ? -10.405 -10.368 -6.966 1.00 85.88 195 SER A N 1
ATOM 1508 C CA . SER A 1 195 ? -11.655 -9.662 -6.671 1.00 85.88 195 SER A CA 1
ATOM 1509 C C . SER A 1 195 ? -11.380 -8.501 -5.723 1.00 85.88 195 SER A C 1
ATOM 1511 O O . SER A 1 195 ? -10.573 -8.631 -4.805 1.00 85.88 195 SER A O 1
ATOM 1513 N N . PHE A 1 196 ? -12.054 -7.373 -5.913 1.00 87.44 196 PHE A N 1
ATOM 1514 C CA . PHE A 1 196 ? -11.821 -6.159 -5.135 1.00 87.44 196 PHE A CA 1
ATOM 1515 C C . PHE A 1 196 ? -12.869 -5.977 -4.045 1.00 87.44 196 PHE A C 1
ATOM 1517 O O . PHE A 1 196 ? -14.065 -6.069 -4.315 1.00 87.44 196 PHE A O 1
ATOM 1524 N N . GLY A 1 197 ? -12.410 -5.696 -2.827 1.00 90.88 197 GLY A N 1
ATOM 1525 C CA . GLY A 1 197 ? -13.170 -4.977 -1.808 1.00 90.88 197 GLY A CA 1
ATOM 1526 C C . GLY A 1 197 ? -12.858 -3.479 -1.833 1.00 90.88 197 GLY A C 1
ATOM 1527 O O . GLY A 1 197 ? -12.469 -2.939 -2.869 1.00 90.88 197 GLY A O 1
ATOM 1528 N N . LEU A 1 198 ? -12.994 -2.789 -0.698 1.00 91.38 198 LEU A N 1
ATOM 1529 C CA . LEU A 1 198 ? -12.674 -1.356 -0.607 1.00 91.38 198 LEU A CA 1
ATOM 1530 C C . LEU A 1 198 ? -11.167 -1.160 -0.411 1.00 91.38 198 LEU A C 1
ATOM 1532 O O . LEU A 1 198 ? -10.680 -1.177 0.716 1.00 91.38 198 LEU A O 1
ATOM 1536 N N . SER A 1 199 ? -10.427 -1.018 -1.513 1.00 88.50 199 SER A N 1
ATOM 1537 C CA . SER A 1 199 ? -8.952 -0.943 -1.530 1.00 88.50 199 SER A CA 1
ATOM 1538 C C . SER A 1 199 ? -8.246 -2.189 -0.973 1.00 88.50 199 SER A C 1
ATOM 1540 O O . SER A 1 199 ? -7.064 -2.144 -0.643 1.00 88.50 199 SER A O 1
ATOM 1542 N N . TRP A 1 200 ? -8.955 -3.317 -0.902 1.00 91.44 200 TRP A N 1
ATOM 1543 C CA . TRP A 1 200 ? -8.412 -4.630 -0.559 1.00 91.44 200 TRP A CA 1
ATOM 1544 C C . TRP A 1 200 ? -8.653 -5.606 -1.698 1.00 91.44 200 TRP A C 1
ATOM 1546 O O . TRP A 1 200 ? -9.675 -5.545 -2.378 1.00 91.44 200 TRP A O 1
ATOM 1556 N N . THR A 1 201 ? -7.726 -6.533 -1.882 1.00 90.19 201 THR A N 1
ATOM 1557 C CA . THR A 1 201 ? -7.782 -7.522 -2.952 1.00 90.19 201 THR A CA 1
ATOM 1558 C C . THR A 1 201 ? -7.916 -8.914 -2.366 1.00 90.19 201 THR A C 1
ATOM 1560 O O . THR A 1 201 ? -7.090 -9.327 -1.555 1.00 90.19 201 THR A O 1
ATOM 1563 N N . TRP A 1 202 ? -8.942 -9.640 -2.795 1.00 90.38 202 TRP A N 1
ATOM 1564 C CA . TRP A 1 202 ? -9.107 -11.065 -2.552 1.00 90.38 202 TRP A CA 1
ATOM 1565 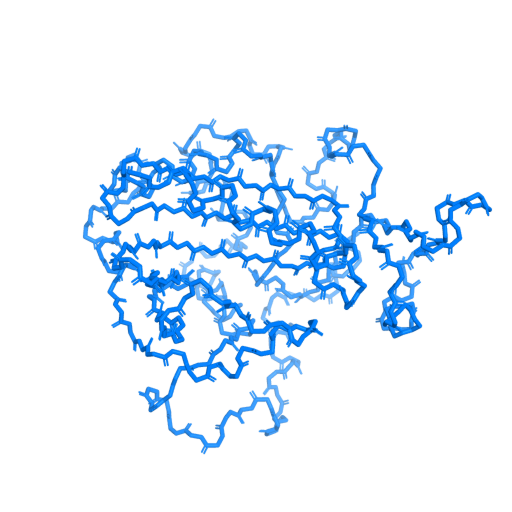C C . TRP A 1 202 ? -8.462 -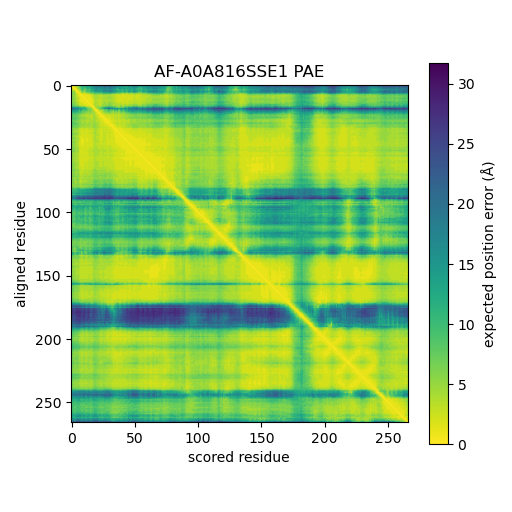11.872 -3.668 1.00 90.38 202 TRP A C 1
ATOM 1567 O O . TRP A 1 202 ? -8.721 -11.626 -4.849 1.00 90.38 202 TRP A O 1
ATOM 1577 N N . GLN A 1 203 ? -7.712 -12.898 -3.283 1.00 86.75 203 GLN A N 1
ATOM 1578 C CA . GLN A 1 203 ? -7.137 -13.865 -4.205 1.00 86.75 203 GLN A CA 1
ATOM 1579 C C . GLN A 1 203 ? -7.458 -15.290 -3.755 1.00 86.75 203 GLN A C 1
ATOM 1581 O O . GLN A 1 203 ? -7.427 -15.595 -2.562 1.00 86.75 203 GLN A O 1
ATOM 1586 N N . THR A 1 204 ? -7.752 -16.154 -4.728 1.00 85.38 204 THR A N 1
ATOM 1587 C CA . THR A 1 204 ? -7.998 -17.588 -4.515 1.00 85.38 204 THR A CA 1
ATOM 1588 C C . THR A 1 204 ? -6.881 -18.408 -5.156 1.00 85.38 204 THR A C 1
ATOM 1590 O O . THR A 1 204 ? -6.563 -18.215 -6.338 1.00 85.38 204 THR A O 1
ATOM 1593 N N . LEU A 1 205 ? -6.293 -19.304 -4.365 1.00 82.31 205 LEU A N 1
ATOM 1594 C CA . LEU A 1 205 ? -5.233 -20.234 -4.752 1.00 82.31 205 LEU A CA 1
ATOM 1595 C C . LEU A 1 205 ? -5.797 -21.513 -5.369 1.00 82.31 205 LEU A C 1
ATOM 1597 O O . LEU A 1 205 ? -6.969 -21.845 -5.186 1.00 82.31 205 LEU A O 1
ATOM 1601 N N . LYS A 1 206 ? -4.943 -22.258 -6.082 1.00 81.75 206 LYS A N 1
ATOM 1602 C CA . LYS A 1 206 ? -5.293 -23.542 -6.726 1.00 81.75 206 LYS A CA 1
ATOM 1603 C C . LYS A 1 206 ? -5.834 -24.609 -5.787 1.00 81.75 206 LYS A C 1
ATOM 1605 O O . LYS A 1 206 ? -6.665 -25.408 -6.202 1.00 81.75 206 LYS A O 1
ATOM 1610 N N . ASP A 1 207 ? -5.395 -24.597 -4.539 1.00 84.19 207 ASP A N 1
ATOM 1611 C CA . ASP A 1 207 ? -5.857 -25.512 -3.496 1.00 84.19 207 ASP A CA 1
ATOM 1612 C C . ASP A 1 207 ? -7.133 -25.030 -2.775 1.00 84.19 207 ASP A C 1
ATOM 1614 O O . ASP A 1 207 ? -7.583 -25.662 -1.823 1.00 84.19 207 ASP A O 1
ATOM 1618 N N . GLY A 1 208 ? -7.730 -23.920 -3.223 1.00 85.81 208 GLY A N 1
ATOM 1619 C CA . GLY A 1 208 ? -8.956 -23.352 -2.667 1.00 85.81 208 GLY A CA 1
ATOM 1620 C C . GLY A 1 208 ? -8.744 -22.399 -1.490 1.00 85.81 208 GLY A C 1
ATOM 1621 O O . GLY A 1 208 ? -9.701 -21.741 -1.080 1.00 85.81 208 GLY A O 1
ATOM 1622 N N . ARG A 1 209 ? -7.519 -22.260 -0.964 1.00 87.38 209 ARG A N 1
ATOM 1623 C CA . ARG A 1 209 ? -7.229 -21.257 0.071 1.00 87.38 209 ARG A CA 1
ATOM 1624 C C . ARG A 1 209 ? -7.395 -19.847 -0.486 1.00 87.38 209 ARG A C 1
ATOM 1626 O O . ARG A 1 209 ? -7.150 -19.579 -1.665 1.00 87.38 209 ARG A O 1
ATOM 1633 N N . ARG A 1 210 ? -7.787 -18.925 0.391 1.00 88.56 210 ARG A N 1
ATOM 1634 C CA . ARG A 1 210 ? -7.987 -17.515 0.055 1.00 88.56 210 ARG A CA 1
ATOM 1635 C C . ARG A 1 210 ? -7.198 -16.611 0.982 1.00 88.56 210 ARG A C 1
ATOM 1637 O O . ARG A 1 210 ? -7.035 -16.891 2.173 1.00 88.56 210 ARG A O 1
ATOM 1644 N N . TYR A 1 211 ? -6.762 -15.490 0.431 1.00 90.69 211 TYR A N 1
ATOM 1645 C CA . TYR A 1 211 ? -6.181 -14.403 1.200 1.00 90.69 211 TYR A CA 1
ATOM 1646 C C . TYR A 1 211 ? -6.742 -13.061 0.754 1.00 90.69 211 TYR A C 1
ATOM 1648 O O . TYR A 1 211 ? -7.219 -12.905 -0.374 1.00 90.69 211 TYR A O 1
ATOM 1656 N N . ILE A 1 212 ? -6.668 -12.098 1.663 1.00 93.19 212 ILE A N 1
ATOM 1657 C CA . ILE A 1 212 ? -7.007 -10.702 1.431 1.00 93.19 212 ILE A CA 1
ATOM 1658 C C . ILE A 1 212 ? -5.786 -9.838 1.707 1.00 93.19 212 ILE A C 1
ATOM 1660 O O . ILE A 1 212 ? -5.066 -10.054 2.680 1.00 93.19 212 ILE A O 1
ATOM 1664 N N . GLY A 1 213 ? -5.534 -8.848 0.866 1.00 92.31 213 GLY A N 1
ATOM 1665 C CA . GLY A 1 213 ? -4.399 -7.971 1.074 1.00 92.31 213 GLY A CA 1
ATOM 1666 C C . GLY A 1 213 ? -4.270 -6.869 0.051 1.00 92.31 213 GLY A C 1
ATOM 1667 O O . GLY A 1 213 ? -5.156 -6.635 -0.771 1.00 92.31 213 GLY A O 1
ATOM 1668 N N . HIS A 1 214 ? -3.127 -6.208 0.104 1.00 90.31 214 HIS A N 1
ATOM 1669 C CA . HIS A 1 214 ? -2.703 -5.257 -0.901 1.00 90.31 214 HIS A CA 1
ATOM 1670 C C . HIS A 1 214 ? -1.191 -5.384 -1.101 1.00 90.31 214 HIS A C 1
ATOM 1672 O O . HIS A 1 214 ? -0.428 -5.619 -0.161 1.00 90.31 214 HIS A O 1
ATOM 1678 N N . SER A 1 215 ? -0.759 -5.235 -2.344 1.00 86.06 215 SER A N 1
ATOM 1679 C CA . SER A 1 215 ? 0.649 -5.120 -2.712 1.00 86.06 215 SER A CA 1
ATOM 1680 C C . SER A 1 215 ? 0.862 -3.801 -3.425 1.00 86.06 215 SER A C 1
ATOM 1682 O O . SER A 1 215 ? -0.070 -3.259 -4.017 1.00 86.06 215 SER A O 1
ATOM 1684 N N . GLY A 1 216 ? 2.084 -3.299 -3.439 1.00 83.56 216 GLY A N 1
ATOM 1685 C CA . GLY A 1 216 ? 2.381 -2.084 -4.180 1.00 83.56 216 GLY A CA 1
ATOM 1686 C C . GLY A 1 216 ? 3.825 -2.035 -4.608 1.00 83.56 216 GLY A C 1
ATOM 1687 O O . GLY A 1 216 ? 4.697 -2.639 -3.982 1.00 83.56 216 GLY A O 1
ATOM 1688 N N . THR A 1 217 ? 4.044 -1.309 -5.693 1.00 80.81 217 THR A N 1
ATOM 1689 C CA . THR A 1 217 ? 5.332 -1.169 -6.353 1.00 80.81 217 THR A CA 1
ATOM 1690 C C . THR A 1 217 ? 5.595 0.304 -6.610 1.00 80.81 217 THR A C 1
ATOM 1692 O O . THR A 1 217 ? 4.691 1.062 -6.958 1.00 80.81 217 THR A O 1
ATOM 1695 N N . LEU A 1 218 ? 6.839 0.698 -6.414 1.00 80.12 218 LEU A N 1
ATOM 1696 C CA . LEU A 1 218 ? 7.422 1.959 -6.842 1.00 80.12 218 LEU A CA 1
ATOM 1697 C C . LEU A 1 218 ? 8.805 1.629 -7.425 1.00 80.12 218 LEU A C 1
ATOM 1699 O O . LEU A 1 218 ? 9.333 0.566 -7.095 1.00 80.12 218 LEU A O 1
ATOM 1703 N N . PRO A 1 219 ? 9.416 2.512 -8.232 1.00 77.75 219 PRO A N 1
ATOM 1704 C CA . PRO A 1 219 ? 10.796 2.332 -8.677 1.00 77.75 219 PRO A CA 1
ATOM 1705 C C . PRO A 1 219 ? 11.732 1.892 -7.540 1.00 77.75 219 PRO A C 1
ATOM 1707 O O . PRO A 1 219 ? 11.955 2.639 -6.582 1.00 77.75 219 PRO A O 1
ATOM 1710 N N . GLY A 1 220 ? 12.232 0.654 -7.624 1.00 78.88 220 GLY A N 1
ATOM 1711 C CA . GLY A 1 220 ? 13.140 0.056 -6.638 1.00 78.88 220 GLY A CA 1
ATOM 1712 C C . GLY A 1 220 ? 12.565 -0.211 -5.246 1.00 78.88 220 GLY A C 1
ATOM 1713 O O . GLY A 1 220 ? 13.330 -0.395 -4.302 1.00 78.88 220 GLY A O 1
ATOM 1714 N N . ALA A 1 221 ? 11.245 -0.223 -5.075 1.00 82.56 221 ALA A N 1
ATOM 1715 C CA . ALA A 1 221 ? 10.621 -0.567 -3.805 1.00 82.56 221 ALA A CA 1
ATOM 1716 C C . ALA A 1 221 ? 9.335 -1.363 -4.004 1.00 82.56 221 ALA A C 1
ATOM 1718 O O . ALA A 1 221 ? 8.504 -1.058 -4.860 1.00 82.56 221 ALA A O 1
ATOM 1719 N N . ARG A 1 222 ? 9.123 -2.356 -3.144 1.00 83.88 222 ARG A N 1
ATOM 1720 C CA . ARG A 1 222 ? 7.926 -3.186 -3.191 1.00 83.88 222 ARG A CA 1
ATOM 1721 C C . ARG A 1 222 ? 7.462 -3.605 -1.815 1.00 83.88 222 ARG A C 1
ATOM 1723 O O . ARG A 1 222 ? 8.261 -3.782 -0.898 1.00 83.88 222 ARG A O 1
ATOM 1730 N N . HIS A 1 223 ? 6.160 -3.807 -1.690 1.00 87.62 223 HIS A N 1
ATOM 1731 C CA . HIS A 1 223 ? 5.593 -4.421 -0.508 1.00 87.62 223 HIS A CA 1
ATOM 1732 C C . HIS A 1 223 ? 4.480 -5.413 -0.821 1.00 87.62 223 HIS A C 1
ATOM 1734 O O . HIS A 1 223 ? 3.808 -5.336 -1.853 1.00 87.62 223 HIS A O 1
ATOM 1740 N N . TRP A 1 224 ? 4.252 -6.276 0.159 1.00 88.25 224 TRP A N 1
ATOM 1741 C CA . TRP A 1 224 ? 3.063 -7.096 0.305 1.00 88.25 224 TRP A CA 1
ATOM 1742 C C . TRP A 1 224 ? 2.570 -6.981 1.733 1.00 88.25 224 TRP A C 1
ATOM 1744 O O . TRP A 1 224 ? 3.356 -7.023 2.680 1.00 88.25 224 TRP A O 1
ATOM 1754 N N . MET A 1 225 ? 1.262 -6.844 1.869 1.00 92.62 225 MET A N 1
ATOM 1755 C CA . MET A 1 225 ? 0.554 -6.896 3.133 1.00 92.62 225 MET A CA 1
ATOM 1756 C C . MET A 1 225 ? -0.671 -7.768 2.910 1.00 92.62 225 MET A C 1
ATOM 1758 O O . MET A 1 225 ? -1.628 -7.350 2.259 1.00 92.62 225 MET A O 1
ATOM 1762 N N . ILE A 1 226 ? -0.623 -8.993 3.413 1.00 92.12 226 ILE A N 1
ATOM 1763 C CA . ILE A 1 226 ? -1.657 -9.993 3.160 1.00 92.12 226 ILE A CA 1
ATOM 1764 C C . ILE A 1 226 ? -2.053 -10.706 4.449 1.00 92.12 226 ILE A C 1
ATOM 1766 O O . ILE A 1 226 ? -1.267 -10.825 5.387 1.00 92.12 226 ILE A O 1
ATOM 1770 N N . VAL A 1 227 ? -3.285 -11.191 4.478 1.00 93.88 227 VAL A N 1
ATOM 1771 C CA . VAL A 1 227 ? -3.908 -11.891 5.599 1.00 93.88 227 VAL A CA 1
ATOM 1772 C C . VAL A 1 227 ? -4.634 -13.110 5.053 1.00 93.88 227 VAL A C 1
ATOM 1774 O O . VAL A 1 227 ? -5.319 -13.018 4.031 1.00 93.88 227 VAL A O 1
ATOM 1777 N N . ASN A 1 228 ? -4.523 -14.248 5.731 1.00 92.69 228 ASN A N 1
ATOM 1778 C CA . ASN A 1 228 ? -5.333 -15.411 5.385 1.00 92.69 228 ASN A CA 1
ATOM 1779 C C . ASN A 1 228 ? -6.831 -15.146 5.640 1.00 92.69 228 ASN A C 1
ATOM 1781 O O . ASN A 1 228 ? -7.208 -14.318 6.466 1.00 92.69 228 ASN A O 1
ATOM 1785 N N . GLU A 1 229 ? -7.718 -15.878 4.967 1.00 91.31 229 GLU A N 1
ATOM 1786 C CA . GLU A 1 229 ? -9.174 -15.662 5.066 1.00 91.31 229 GLU A CA 1
ATOM 1787 C C . GLU A 1 229 ? -9.718 -15.673 6.510 1.00 91.31 229 GLU A C 1
ATOM 1789 O O . GLU A 1 229 ? -10.627 -14.914 6.851 1.00 91.31 229 GLU A O 1
ATOM 1794 N N . LYS A 1 230 ? -9.114 -16.486 7.386 1.00 91.88 230 LYS A N 1
ATOM 1795 C CA . LYS A 1 230 ? -9.506 -16.628 8.797 1.00 91.88 230 LYS A CA 1
ATOM 1796 C C . LYS A 1 230 ? -9.008 -15.491 9.703 1.00 91.88 230 LYS A C 1
ATOM 1798 O O . LYS A 1 230 ? -9.386 -15.454 10.869 1.00 91.88 230 LYS A O 1
ATOM 1803 N N . ASN A 1 231 ? -8.193 -14.565 9.193 1.00 93.44 231 ASN A N 1
ATOM 1804 C CA . ASN A 1 231 ? -7.534 -13.492 9.950 1.00 93.44 231 ASN A CA 1
ATOM 1805 C C . ASN A 1 231 ? -6.643 -13.980 11.108 1.00 93.44 231 ASN A C 1
ATOM 1807 O O . ASN A 1 231 ? -6.467 -13.266 12.092 1.00 93.44 231 ASN A O 1
ATOM 1811 N N . THR A 1 232 ? -6.077 -15.184 11.009 1.00 93.06 232 THR A N 1
ATOM 1812 C CA . THR A 1 232 ? -5.193 -15.756 12.041 1.00 93.06 232 THR A CA 1
ATOM 1813 C C . THR A 1 232 ? -3.718 -15.505 11.755 1.00 93.06 232 THR A C 1
ATOM 1815 O O . THR A 1 232 ? -2.925 -15.419 12.690 1.00 93.06 232 THR A O 1
ATOM 1818 N N . VAL A 1 233 ? -3.347 -15.351 10.481 1.00 93.38 233 VAL A N 1
ATOM 1819 C CA . VAL A 1 233 ? -1.972 -15.095 10.045 1.00 93.38 233 VAL A CA 1
ATOM 1820 C C . VAL A 1 233 ? -1.964 -13.912 9.087 1.00 93.38 233 VAL A C 1
ATOM 1822 O O . VAL A 1 233 ? -2.677 -13.900 8.084 1.00 93.38 233 VAL A O 1
ATOM 1825 N N . GLY A 1 234 ? -1.145 -12.914 9.413 1.00 93.69 234 GLY A N 1
ATOM 1826 C CA . GLY A 1 234 ? -0.861 -11.762 8.568 1.00 93.69 234 GLY A CA 1
ATOM 1827 C C . GLY A 1 234 ? 0.630 -11.700 8.269 1.00 93.69 234 GLY A C 1
ATOM 1828 O O . GLY A 1 234 ? 1.451 -11.897 9.165 1.00 93.69 234 GLY A O 1
ATOM 1829 N N . VAL A 1 235 ? 0.979 -11.423 7.018 1.00 92.81 235 VAL A N 1
ATOM 1830 C CA . VAL A 1 235 ? 2.362 -11.366 6.543 1.00 92.81 235 VAL A CA 1
ATOM 1831 C C . VAL A 1 235 ? 2.604 -10.011 5.892 1.00 92.81 235 VAL A C 1
ATOM 1833 O O . VAL A 1 235 ? 1.793 -9.524 5.102 1.00 92.81 235 VAL A O 1
ATOM 1836 N N . ILE A 1 236 ? 3.729 -9.398 6.255 1.00 93.50 236 ILE A N 1
ATOM 1837 C CA . ILE A 1 236 ? 4.206 -8.141 5.688 1.00 93.50 236 ILE A CA 1
ATOM 1838 C C . ILE A 1 236 ? 5.621 -8.366 5.183 1.00 93.50 236 ILE A C 1
ATOM 1840 O O . ILE A 1 236 ? 6.500 -8.742 5.958 1.00 93.50 236 ILE A O 1
ATOM 1844 N N . ILE A 1 237 ? 5.851 -8.063 3.911 1.00 89.50 237 ILE A N 1
ATOM 1845 C CA . ILE A 1 237 ? 7.188 -8.009 3.325 1.00 89.50 237 ILE A CA 1
ATOM 1846 C C . ILE A 1 237 ? 7.383 -6.621 2.740 1.00 89.50 237 ILE A C 1
ATOM 1848 O O . ILE A 1 237 ? 6.577 -6.172 1.930 1.00 89.50 237 ILE A O 1
ATOM 1852 N N . LEU A 1 238 ? 8.458 -5.954 3.155 1.00 88.75 238 LEU A N 1
ATOM 1853 C CA . LEU A 1 238 ? 8.924 -4.697 2.580 1.00 88.75 238 LEU A CA 1
ATOM 1854 C C . LEU A 1 238 ? 10.288 -4.956 1.942 1.00 88.75 238 LEU A C 1
ATOM 1856 O O . LEU A 1 238 ? 11.169 -5.517 2.591 1.00 88.75 238 LEU A O 1
ATOM 1860 N N . SER A 1 239 ? 10.461 -4.543 0.693 1.00 85.69 239 SER A N 1
ATOM 1861 C CA . SER A 1 239 ? 11.713 -4.671 -0.046 1.00 85.69 239 SER A CA 1
ATOM 1862 C C . SER A 1 239 ? 12.089 -3.331 -0.664 1.00 85.69 239 SER A C 1
ATOM 1864 O O . SER A 1 239 ? 11.247 -2.644 -1.240 1.00 85.69 239 SER A O 1
ATOM 1866 N N . ASN A 1 240 ? 13.362 -2.963 -0.553 1.00 83.62 240 ASN A N 1
ATOM 1867 C CA . ASN A 1 240 ? 13.976 -1.853 -1.282 1.00 83.62 240 ASN A CA 1
ATOM 1868 C C . ASN A 1 240 ? 14.629 -2.337 -2.590 1.00 83.62 240 ASN A C 1
ATOM 1870 O O . ASN A 1 240 ? 15.626 -1.771 -3.030 1.00 83.62 240 ASN A O 1
ATOM 1874 N N . GLY A 1 241 ? 14.091 -3.408 -3.178 1.00 79.38 241 GLY A N 1
ATOM 1875 C CA . GLY A 1 241 ? 14.473 -3.930 -4.481 1.00 79.38 241 GLY A CA 1
ATOM 1876 C C . GLY A 1 241 ? 13.271 -4.030 -5.417 1.00 79.38 241 GLY A C 1
ATOM 1877 O O . GLY A 1 241 ? 12.169 -4.398 -4.994 1.00 79.38 241 GLY A O 1
ATOM 1878 N N . ASP A 1 242 ? 13.490 -3.738 -6.696 1.00 71.06 242 ASP A N 1
ATOM 1879 C CA . ASP A 1 242 ? 12.482 -3.916 -7.731 1.00 71.06 242 ASP A CA 1
ATOM 1880 C C . ASP A 1 242 ? 12.405 -5.379 -8.185 1.00 71.06 242 ASP A C 1
ATOM 1882 O O . ASP A 1 242 ? 13.352 -5.961 -8.722 1.00 71.06 242 ASP A O 1
ATOM 1886 N N . SER A 1 243 ? 11.241 -5.978 -7.961 1.00 65.25 243 SER A N 1
ATOM 1887 C CA . SER A 1 243 ? 10.934 -7.356 -8.355 1.00 65.25 243 SER A CA 1
ATOM 1888 C C . SER A 1 243 ? 9.831 -7.441 -9.401 1.00 65.25 243 SER A C 1
ATOM 1890 O O . SER A 1 243 ? 9.327 -8.526 -9.658 1.00 65.25 243 SER A O 1
ATOM 1892 N N . ASN A 1 244 ? 9.426 -6.309 -9.978 1.00 60.41 244 ASN A N 1
ATOM 1893 C CA . ASN A 1 244 ? 8.487 -6.260 -11.100 1.00 60.41 244 ASN A CA 1
ATOM 1894 C C . ASN A 1 244 ? 9.177 -5.998 -12.443 1.00 60.41 244 ASN A C 1
ATOM 1896 O O . ASN A 1 244 ? 8.514 -5.996 -13.474 1.00 60.41 244 ASN A O 1
ATOM 1900 N N . VAL A 1 245 ? 10.495 -5.801 -12.444 1.00 64.19 245 VAL A N 1
ATOM 1901 C CA . VAL A 1 245 ? 11.297 -5.617 -13.659 1.00 64.19 245 VAL A CA 1
ATOM 1902 C C . VAL A 1 245 ? 11.445 -6.959 -14.382 1.00 64.19 245 VAL A C 1
ATOM 1904 O O . VAL A 1 245 ? 11.660 -7.974 -13.716 1.00 64.19 245 VAL A O 1
ATOM 1907 N N . PRO A 1 246 ? 11.397 -7.011 -15.725 1.00 61.88 246 PRO A N 1
ATOM 1908 C CA . PRO A 1 246 ? 11.390 -8.261 -16.493 1.00 61.88 246 PRO A CA 1
ATOM 1909 C C . PRO A 1 246 ? 12.651 -9.132 -16.386 1.00 61.88 246 PRO A C 1
ATOM 1911 O O . PRO A 1 246 ? 12.693 -10.183 -17.019 1.00 61.88 246 PRO A O 1
ATOM 1914 N N . SER A 1 247 ? 13.677 -8.755 -15.618 1.00 69.44 247 SER A N 1
ATOM 1915 C CA . SER A 1 247 ? 14.874 -9.589 -15.470 1.00 69.44 247 SER A CA 1
ATOM 1916 C C . SER A 1 247 ? 14.558 -10.936 -14.803 1.00 69.44 247 SER A C 1
ATOM 1918 O O . SER A 1 247 ? 13.841 -10.970 -13.803 1.00 69.44 247 SER A O 1
ATOM 1920 N N . ASP A 1 248 ? 15.159 -12.032 -15.277 1.00 73.00 248 ASP A N 1
ATOM 1921 C CA . ASP A 1 248 ? 14.968 -13.379 -14.703 1.00 73.00 248 ASP A CA 1
ATOM 1922 C C . ASP A 1 248 ? 15.181 -13.405 -13.180 1.00 73.00 248 ASP A C 1
ATOM 1924 O O . ASP A 1 248 ? 14.440 -14.039 -12.433 1.00 73.00 248 ASP A O 1
ATOM 1928 N N . ARG A 1 249 ? 16.151 -12.630 -12.688 1.00 74.50 249 ARG A N 1
ATOM 1929 C CA . ARG A 1 249 ? 16.448 -12.529 -11.256 1.00 74.50 249 ARG A CA 1
ATOM 1930 C C . ARG A 1 249 ? 15.343 -11.824 -10.464 1.00 74.50 249 ARG A C 1
ATOM 1932 O O . ARG A 1 249 ? 15.016 -12.251 -9.356 1.00 74.50 249 ARG A O 1
ATOM 1939 N N . SER A 1 250 ? 14.774 -10.747 -11.003 1.00 70.25 250 SER A N 1
ATOM 1940 C CA . SER A 1 250 ? 13.632 -10.049 -10.395 1.00 70.25 250 SER A CA 1
ATOM 1941 C C . SER A 1 250 ? 12.399 -10.953 -10.365 1.00 70.25 250 SER A C 1
ATOM 1943 O O . SER A 1 250 ? 11.704 -10.999 -9.349 1.00 70.25 250 SER A O 1
ATOM 1945 N N . GLN A 1 251 ? 12.192 -11.739 -11.424 1.00 72.69 251 GLN A N 1
ATOM 1946 C CA . GLN A 1 251 ? 11.133 -12.742 -11.524 1.00 72.69 251 GLN A CA 1
ATOM 1947 C C . GLN A 1 251 ? 11.286 -13.880 -10.496 1.00 72.69 251 GLN A C 1
ATOM 1949 O O . GLN A 1 251 ? 10.317 -14.271 -9.842 1.00 72.69 251 GLN A O 1
ATOM 1954 N N . GLU A 1 252 ? 12.497 -14.413 -10.320 1.00 77.38 252 GLU A N 1
ATOM 1955 C CA . GLU A 1 252 ? 12.798 -15.422 -9.295 1.00 77.38 252 GLU A CA 1
ATOM 1956 C C . GLU A 1 252 ? 12.545 -14.888 -7.886 1.00 77.38 252 GLU A C 1
ATOM 1958 O O . GLU A 1 252 ? 11.907 -15.555 -7.070 1.00 77.38 252 GLU A O 1
ATOM 1963 N N . TYR A 1 253 ? 13.003 -13.667 -7.603 1.00 77.75 253 TYR A N 1
ATOM 1964 C CA . TYR A 1 253 ? 12.782 -13.033 -6.309 1.00 77.75 253 TYR A CA 1
ATOM 1965 C C . TYR A 1 253 ? 11.293 -12.765 -6.055 1.00 77.75 253 TYR A C 1
ATOM 1967 O O . TYR A 1 253 ? 10.812 -13.001 -4.949 1.00 77.75 253 TYR A O 1
ATOM 1975 N N . TYR A 1 254 ? 10.540 -12.346 -7.076 1.00 77.56 254 TYR A N 1
ATOM 1976 C CA . TYR A 1 254 ? 9.087 -12.211 -6.988 1.00 77.56 254 TYR A CA 1
ATOM 1977 C C . TYR A 1 254 ? 8.415 -13.526 -6.586 1.00 77.56 254 TYR A C 1
ATOM 1979 O O . TYR A 1 254 ? 7.694 -13.569 -5.587 1.00 77.56 254 TYR A O 1
ATOM 1987 N N . LYS A 1 255 ? 8.714 -14.610 -7.314 1.00 77.00 255 LYS A N 1
ATOM 1988 C CA . LYS A 1 255 ? 8.188 -15.952 -7.025 1.00 77.00 255 LYS A CA 1
ATOM 1989 C C . LYS A 1 255 ? 8.594 -16.436 -5.638 1.00 77.00 255 LYS A C 1
ATOM 1991 O O . LYS A 1 255 ? 7.790 -17.058 -4.955 1.00 77.00 255 LYS A O 1
ATOM 1996 N N . LEU A 1 256 ? 9.818 -16.148 -5.195 1.00 81.56 256 LEU A N 1
ATOM 1997 C CA . LEU A 1 256 ? 10.272 -16.490 -3.848 1.00 81.56 256 LEU A CA 1
ATOM 1998 C C . LEU A 1 256 ? 9.418 -15.795 -2.785 1.00 81.56 256 LEU A C 1
ATOM 2000 O O . LEU A 1 256 ? 8.947 -16.453 -1.858 1.00 81.56 256 LEU A O 1
ATOM 2004 N N . LEU A 1 257 ? 9.207 -14.484 -2.919 1.00 79.25 257 LEU A N 1
ATOM 2005 C CA . LEU A 1 257 ? 8.381 -13.739 -1.975 1.00 79.25 257 LEU A CA 1
ATOM 2006 C C . LEU A 1 257 ? 6.940 -14.242 -1.992 1.00 79.25 257 LEU A C 1
ATOM 2008 O O . LEU A 1 257 ? 6.364 -14.438 -0.926 1.00 79.25 257 LEU A O 1
ATOM 2012 N N . GLU A 1 258 ? 6.368 -14.506 -3.164 1.00 76.62 258 GLU A N 1
ATOM 2013 C CA . GLU A 1 258 ? 5.052 -15.136 -3.278 1.00 76.62 258 GLU A CA 1
ATOM 2014 C C . GLU A 1 258 ? 5.008 -16.499 -2.571 1.00 76.62 258 GLU A C 1
ATOM 2016 O O . GLU A 1 258 ? 4.158 -16.717 -1.713 1.00 76.62 258 GLU A O 1
ATOM 2021 N N . ASN A 1 259 ? 5.958 -17.394 -2.836 1.00 78.75 259 ASN A N 1
ATOM 2022 C CA . ASN A 1 259 ? 5.993 -18.721 -2.221 1.00 78.75 259 ASN A CA 1
ATOM 2023 C C . ASN A 1 259 ? 6.101 -18.660 -0.692 1.00 78.75 259 ASN A C 1
ATOM 2025 O O . ASN A 1 259 ? 5.414 -19.417 -0.010 1.00 78.75 259 ASN A O 1
ATOM 2029 N N . ILE A 1 260 ? 6.910 -17.742 -0.146 1.00 80.69 260 ILE A N 1
ATOM 2030 C CA . ILE A 1 260 ? 6.999 -17.514 1.307 1.00 80.69 260 ILE A CA 1
ATOM 2031 C C . ILE A 1 260 ? 5.624 -17.145 1.867 1.00 80.69 260 ILE A C 1
ATOM 2033 O O . ILE A 1 260 ? 5.190 -17.717 2.861 1.00 80.69 260 ILE A O 1
ATOM 2037 N N . HIS A 1 261 ? 4.918 -16.221 1.217 1.00 76.12 261 HIS A N 1
ATOM 2038 C CA . HIS A 1 261 ? 3.577 -15.821 1.632 1.00 76.12 261 HIS A CA 1
ATOM 2039 C C . HIS A 1 261 ? 2.591 -16.996 1.629 1.00 76.12 261 HIS A C 1
ATOM 2041 O O . HIS A 1 261 ? 1.865 -17.187 2.603 1.00 76.12 261 HIS A O 1
ATOM 2047 N N . LEU A 1 262 ? 2.576 -17.791 0.555 1.00 73.75 262 LEU A N 1
ATOM 2048 C CA . LEU A 1 262 ? 1.634 -18.904 0.404 1.00 73.75 262 LEU A CA 1
ATOM 2049 C C . LEU A 1 262 ? 1.925 -20.063 1.366 1.00 73.75 262 LEU A C 1
ATOM 2051 O O . LEU A 1 262 ? 0.989 -20.714 1.835 1.00 73.75 262 LEU A O 1
ATOM 2055 N N . ALA A 1 263 ? 3.198 -20.306 1.684 1.00 80.19 263 ALA A N 1
ATOM 2056 C CA . ALA A 1 263 ? 3.608 -21.319 2.655 1.00 80.19 263 ALA A CA 1
ATOM 2057 C C . ALA A 1 263 ? 3.210 -20.955 4.095 1.00 80.19 263 ALA A C 1
ATOM 2059 O O . ALA A 1 263 ? 2.989 -21.834 4.915 1.00 80.19 263 ALA A O 1
ATOM 2060 N N . LEU A 1 264 ? 3.079 -19.664 4.416 1.00 78.31 264 LEU A N 1
ATOM 2061 C CA . LEU A 1 264 ? 2.686 -19.211 5.756 1.00 78.31 264 LEU A CA 1
ATOM 2062 C C . LEU A 1 264 ? 1.169 -19.264 6.004 1.00 78.31 264 LEU A C 1
ATOM 2064 O O . LEU A 1 264 ? 0.725 -19.028 7.125 1.00 78.31 264 LEU A O 1
ATOM 2068 N N . PHE A 1 265 ? 0.371 -19.552 4.974 1.00 76.81 265 PHE A N 1
ATOM 2069 C CA . PHE A 1 265 ? -1.092 -19.634 5.045 1.00 76.81 265 PHE A CA 1
ATOM 2070 C C . PHE A 1 265 ? -1.619 -21.072 5.120 1.00 76.81 265 PHE A C 1
ATOM 2072 O O . PHE A 1 265 ? -2.702 -21.354 4.601 1.00 76.81 265 PHE A O 1
ATOM 2079 N N . GLU A 1 266 ? -0.845 -21.985 5.704 1.00 62.25 266 GLU A N 1
ATOM 2080 C CA . GLU A 1 266 ? -1.320 -23.326 6.084 1.00 62.25 266 GLU A CA 1
ATOM 2081 C C . GLU A 1 266 ? -2.447 -23.274 7.135 1.00 62.25 266 GLU A C 1
ATOM 2083 O O . GLU A 1 266 ? -2.402 -22.416 8.051 1.00 62.25 266 GLU A O 1
#